Protein AF-0000000079449019 (afdb_homodimer)

Sequence (296 aa):
MHNVVSQGCHRDFLRGRCSLSFNVILDVALFPGANEAVRCERVPAAALGEDVTLKCNFTHSLDVLQVTWQKLEGSSFKNIATYSKAHGTKFIGPFNKRIYFNDTSLKASSITLRGVTLEDETCYKCIFNAFPYGSFGRETCLIVQCEFMHNVVSQGCHRDFLRGRCSLSFNVILDVALFPGANEAVRCERVPAAALGEDVTLKCNFTHSLDVLQVTWQKLEGSSFKNIATYSKAHGTKFIGPFNKRIYFNDTSLKASSITLRGVTLEDETCYKCIFNAFPYGSFGRETCLIVQCEF

Foldseek 3Di:
DDDDDPPDDPPPPPPPPPPPPPPPPPPPPPVPPDPAQKDKDAWDAAEAQAKTKTKMFGDDPFQFAKKWKWFDDPNDTDTAWMAGPVPGIDGDDPQRPQKDWDDRDLGMTMIMGGRDDPVQFGKMKMWTQGPPPGIHMDIDGYHYDYDD/DDDDDDPPDPPVVPPPPPPPPPPPPPPPPPVPDDPAQKDKDAWDAAEAQAKTKTKMFGDDPFQFAKKWKWFDDPNDTDTAWMAGPVPGIDGDDPQRPQKDWDDRDLGMTMIMGGRDDPVQFGKMKMWTQGPPPGIHMDIDGYHYDYDD

Organism: Chrysemys picta bellii (NCBI:txid8478)

InterPro domains:
  IPR003599 Immunoglobulin domain subtype [SM00409] (41-145)
  IPR007110 Immunoglobulin-like domain [PS50835] (32-126)
  IPR013106 Immunoglobulin V-set domain [PF07686] (42-144)
  IPR013783 Immunoglobulin-like fold [G3DSA:2.60.40.10] (40-147)
  IPR036179 Immunoglobulin-like domain superfamily [SSF48726] (46-145)
  IPR047164 OX-2 membrane glycoprotein-like [PTHR46841] (24-145)

Secondary structure (DSSP, 8-state):
------------------------------------SEEEPP---EETT--EEEEEEE-S---EEEEEEEEEETTEEEEEEEEETTTEEEE-SGGGGGEEEEE--TTEEEEEESS--GGG-SEEEEEEEETTTEEEEEEEE--EE---/-----------------------------------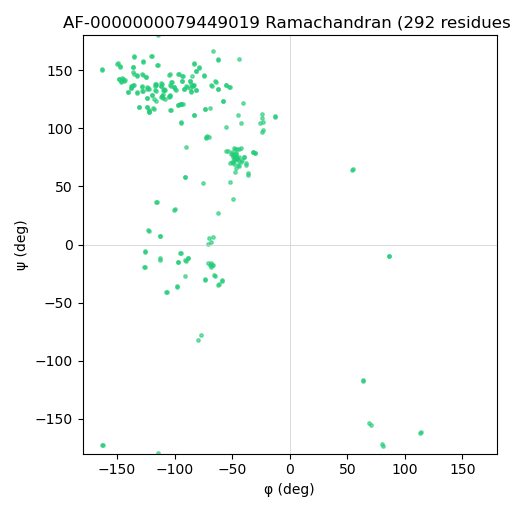-SEEEPP---EETT--EEEEEEE-S---EEEEEEEEEETTEEEEEEEEETTTEEEE-SGGGGGEEEEE--TTEEEEEESS--GGG-SEEEEEEEETTTEEEEEEEE--EE---

pLDDT: mean 80.34, std 24.66, range [22.95, 98.19]

Structure (mmCIF, N/CA/C/O backbone):
data_AF-0000000079449019-model_v1
#
loop_
_entity.id
_entity.type
_entity.pdbx_description
1 polymer 'Ig-like domain-containing protein'
#
loop_
_atom_site.group_PDB
_atom_site.id
_atom_site.type_symbol
_atom_site.label_atom_id
_atom_site.label_alt_id
_atom_site.label_comp_id
_atom_site.label_asym_id
_atom_site.label_entity_id
_atom_site.label_seq_id
_atom_site.pdbx_PDB_ins_code
_atom_site.Cartn_x
_atom_site.Cartn_y
_atom_site.Cartn_z
_atom_site.occupancy
_atom_site.B_iso_or_equiv
_atom_site.auth_seq_id
_atom_site.auth_comp_id
_atom_site.auth_asym_id
_atom_site.auth_atom_id
_atom_site.pdbx_PDB_model_num
ATOM 1 N N . MET A 1 1 ? -78.25 -6.859 70.25 1 28.25 1 MET A N 1
ATOM 2 C CA . MET A 1 1 ? -77.75 -7.379 68.938 1 28.25 1 MET A CA 1
ATOM 3 C C . MET A 1 1 ? -77.062 -6.277 68.188 1 28.25 1 MET A C 1
ATOM 5 O O . MET A 1 1 ? -77.312 -6.137 66.938 1 28.25 1 MET A O 1
ATOM 9 N N . HIS A 1 2 ? -76.312 -5.195 68.75 1 22.95 2 HIS A N 1
ATOM 10 C CA . HIS A 1 2 ? -76.062 -3.809 68.375 1 22.95 2 HIS A CA 1
ATOM 11 C C . HIS A 1 2 ? -75 -3.719 67.312 1 22.95 2 HIS A C 1
ATOM 13 O O . HIS A 1 2 ? -75.188 -3.08 66.25 1 22.95 2 HIS A O 1
ATOM 19 N N . ASN A 1 3 ? -73.625 -3.762 67.688 1 26.19 3 ASN A N 1
ATOM 20 C CA . ASN A 1 3 ? -72.625 -2.756 67.312 1 26.19 3 ASN A CA 1
ATOM 21 C C . ASN A 1 3 ? -72 -2.988 65.938 1 26.19 3 ASN A C 1
ATOM 23 O O . ASN A 1 3 ? -71.812 -4.133 65.5 1 26.19 3 ASN A O 1
ATOM 27 N N . VAL A 1 4 ? -71.625 -1.898 65.062 1 27.84 4 VAL A N 1
ATOM 28 C CA . VAL A 1 4 ? -71.438 -1.226 63.75 1 27.84 4 VAL A CA 1
ATOM 29 C C . VAL A 1 4 ? -70 -1.513 63.25 1 27.84 4 VAL A C 1
ATOM 31 O O . VAL A 1 4 ? -69.75 -1.35 62.062 1 27.84 4 VAL A O 1
ATOM 34 N N . VAL A 1 5 ? -68.938 -1.779 64.062 1 30.41 5 VAL A N 1
ATOM 35 C CA . VAL A 1 5 ? -67.688 -1.062 63.719 1 30.41 5 VAL A CA 1
ATOM 36 C C . VAL A 1 5 ? -67.125 -1.583 62.406 1 30.41 5 VAL A C 1
ATOM 38 O O . VAL A 1 5 ? -67 -2.795 62.219 1 30.41 5 VAL A O 1
ATOM 41 N N . SER A 1 6 ? -67 -0.711 61.281 1 26.66 6 SER A N 1
ATOM 42 C CA . SER A 1 6 ? -66.625 -0.463 59.875 1 26.66 6 SER A CA 1
ATOM 43 C C . SER A 1 6 ? -65.188 -0.68 59.656 1 26.66 6 SER A C 1
ATOM 45 O O . SER A 1 6 ? -64.375 0.278 59.625 1 26.66 6 SER A O 1
ATOM 47 N N . GLN A 1 7 ? -64.438 -1.521 60.406 1 28.41 7 GLN A N 1
ATOM 48 C CA . GLN A 1 7 ? -63 -1.345 60.25 1 28.41 7 GLN A CA 1
ATOM 49 C C . GLN A 1 7 ? -62.594 -1.466 58.812 1 28.41 7 GLN A C 1
ATOM 51 O O . GLN A 1 7 ? -62.969 -2.416 58.125 1 28.41 7 GLN A O 1
ATOM 56 N N . GLY A 1 8 ? -62.375 -0.268 58.156 1 27.66 8 GLY A N 1
ATOM 57 C CA . GLY A 1 8 ? -61.906 0.135 56.844 1 27.66 8 GLY A CA 1
ATOM 58 C C . GLY A 1 8 ? -60.688 -0.62 56.375 1 27.66 8 GLY A C 1
ATOM 59 O O . GLY A 1 8 ? -59.781 -0.921 57.156 1 27.66 8 GLY A O 1
ATOM 60 N N . CYS A 1 9 ? -60.812 -1.479 55.344 1 27.42 9 CYS A N 1
ATOM 61 C CA . CYS A 1 9 ? -59.969 -2.318 54.469 1 27.42 9 CYS A CA 1
ATOM 62 C C . CYS A 1 9 ? -58.781 -1.534 53.938 1 27.42 9 CYS A C 1
ATOM 64 O O . CYS A 1 9 ? -58.969 -0.538 53.219 1 27.42 9 CYS A O 1
ATOM 66 N N . HIS A 1 10 ? -57.719 -1.234 54.875 1 30.42 10 HIS A N 1
ATOM 67 C CA . HIS A 1 10 ? -56.438 -0.619 54.5 1 30.42 10 HIS A CA 1
ATOM 68 C C . HIS A 1 10 ? -55.844 -1.275 53.25 1 30.42 10 HIS A C 1
ATOM 70 O O . HIS A 1 10 ? -55.531 -2.469 53.281 1 30.42 10 HIS A O 1
ATOM 76 N N . ARG A 1 11 ? -56.281 -0.891 52.031 1 27.02 11 ARG A N 1
ATOM 77 C CA . ARG A 1 11 ? -55.75 -1.232 50.719 1 27.02 11 ARG A CA 1
ATOM 78 C C . ARG A 1 11 ? -54.25 -0.953 50.656 1 27.02 11 ARG A C 1
ATOM 80 O O . ARG A 1 11 ? -53.844 0.197 50.781 1 27.02 11 ARG A O 1
ATOM 87 N N . ASP A 1 12 ? -53.375 -1.743 51.375 1 31.86 12 ASP A N 1
ATOM 88 C CA . ASP A 1 12 ? -51.938 -1.658 51.219 1 31.86 12 ASP A CA 1
ATOM 89 C C . ASP A 1 12 ? -51.531 -1.639 49.75 1 31.86 12 ASP A C 1
ATOM 91 O O . ASP A 1 12 ? -51.844 -2.578 49 1 31.86 12 ASP A O 1
ATOM 95 N N . PHE A 1 13 ? -51.656 -0.481 49 1 34.81 13 PHE A N 1
ATOM 96 C CA . PHE A 1 13 ? -51.125 -0.193 47.688 1 34.81 13 PHE A CA 1
ATOM 97 C C . PHE A 1 13 ? -49.656 -0.568 47.594 1 34.81 13 PHE A C 1
ATOM 99 O O . PHE A 1 13 ? -48.844 -0.016 48.312 1 34.81 13 PHE A O 1
ATOM 106 N N . LEU A 1 14 ? -49.344 -1.882 47.5 1 36.16 14 LEU A N 1
ATOM 107 C CA . LEU A 1 14 ? -48 -2.34 47.188 1 36.16 14 LEU A CA 1
ATOM 108 C C . LEU A 1 14 ? -47.406 -1.563 46 1 36.16 14 LEU A C 1
ATOM 110 O O . LEU A 1 14 ? -48 -1.555 44.906 1 36.16 14 LEU A O 1
ATOM 114 N N . ARG A 1 15 ? -46.906 -0.302 46.219 1 35.06 15 ARG A N 1
ATOM 115 C CA . ARG A 1 15 ? -46.094 0.44 45.281 1 35.06 15 ARG A CA 1
ATOM 116 C C . ARG A 1 15 ? -44.969 -0.437 44.719 1 35.06 15 ARG A C 1
ATOM 118 O O . ARG A 1 15 ? -44.062 -0.825 45.469 1 35.06 15 ARG A O 1
ATOM 125 N N . GLY A 1 16 ? -45.281 -1.485 44.031 1 35.09 16 GLY A N 1
ATOM 126 C CA . GLY A 1 16 ? -44.25 -2.191 43.312 1 35.09 16 GLY A CA 1
ATOM 127 C C . GLY A 1 16 ? -43.281 -1.263 42.594 1 35.09 16 GLY A C 1
ATOM 128 O O . GLY A 1 16 ? -43.719 -0.422 41.781 1 35.09 16 GLY A O 1
ATOM 129 N N . ARG A 1 17 ? -42.219 -0.68 43.25 1 41.25 17 ARG A N 1
ATOM 130 C CA . ARG A 1 17 ? -41.094 -0.039 42.594 1 41.25 17 ARG A CA 1
ATOM 131 C C . ARG A 1 17 ? -40.625 -0.849 41.375 1 41.25 17 ARG A C 1
ATOM 133 O O . ARG A 1 17 ? -40.125 -1.962 41.531 1 41.25 17 ARG A O 1
ATOM 140 N N . CYS A 1 18 ? -41.344 -0.876 40.281 1 39.97 18 CYS A N 1
ATOM 141 C CA . CYS A 1 18 ? -40.812 -1.358 39.031 1 39.97 18 CYS A CA 1
ATOM 142 C C . CYS A 1 18 ? -39.438 -0.788 38.75 1 39.97 18 CYS A C 1
ATOM 144 O O . CYS A 1 18 ? -39.281 0.427 38.625 1 39.97 18 CYS A O 1
ATOM 146 N N . SER A 1 19 ? -38.438 -1.337 39.5 1 46.38 19 SER A N 1
ATOM 147 C CA . SER A 1 19 ? -37.094 -1.06 39.031 1 46.38 19 SER A CA 1
ATOM 148 C C . SER A 1 19 ? -36.969 -1.224 37.531 1 46.38 19 SER A C 1
ATOM 150 O O . SER A 1 19 ? -37.125 -2.328 37 1 46.38 19 SER A O 1
ATOM 152 N N . LEU A 1 20 ? -37.5 -0.249 36.75 1 44.25 20 LEU A N 1
ATOM 153 C CA . LEU A 1 20 ? -37.094 -0.175 35.344 1 44.25 20 LEU A CA 1
ATOM 154 C C . LEU A 1 20 ? -35.594 -0.341 35.188 1 44.25 20 LEU A C 1
ATOM 156 O O . LEU A 1 20 ? -34.844 0.544 35.562 1 44.25 20 LEU A O 1
ATOM 160 N N . SER A 1 21 ? -35.156 -1.611 35.406 1 50.41 21 SER A N 1
ATOM 161 C CA . SER A 1 21 ? -33.812 -1.846 34.875 1 50.41 21 SER A CA 1
ATOM 162 C C . SER A 1 21 ? -33.688 -1.327 33.438 1 50.41 21 SER A C 1
ATOM 164 O O . SER A 1 21 ? -34.375 -1.824 32.531 1 50.41 21 SER A O 1
ATOM 166 N N . PHE A 1 22 ? -33.438 -0.005 33.281 1 49.28 22 PHE A N 1
ATOM 167 C CA . PHE A 1 22 ? -32.969 0.492 31.984 1 49.28 22 PHE A CA 1
ATOM 168 C C . PHE A 1 22 ? -31.828 -0.358 31.453 1 49.28 22 PHE A C 1
ATOM 170 O O . PHE A 1 22 ? -30.719 -0.315 31.984 1 49.28 22 PHE A O 1
ATOM 177 N N . ASN A 1 23 ? -32.188 -1.548 30.969 1 50.78 23 ASN A N 1
ATOM 178 C CA . ASN A 1 23 ? -31.219 -2.164 30.094 1 50.78 23 ASN A CA 1
ATOM 179 C C . ASN A 1 23 ? -30.766 -1.2 29 1 50.78 23 ASN A C 1
ATOM 181 O O . ASN A 1 23 ? -31.547 -0.854 28.109 1 50.78 23 ASN A O 1
ATOM 185 N N . VAL A 1 24 ? -29.891 -0.275 29.312 1 48.09 24 VAL A N 1
ATOM 186 C CA . VAL A 1 24 ? -29.203 0.457 28.25 1 48.09 24 VAL A CA 1
ATOM 187 C C . VAL A 1 24 ? -28.609 -0.527 27.234 1 48.09 24 VAL A C 1
ATOM 189 O O . VAL A 1 24 ? -27.625 -1.218 27.531 1 48.09 24 VAL A O 1
ATOM 192 N N . ILE A 1 25 ? -29.484 -1.165 26.453 1 45.81 25 ILE A N 1
ATOM 193 C CA . ILE A 1 25 ? -28.906 -1.775 25.266 1 45.81 25 ILE A CA 1
ATOM 194 C C . ILE A 1 25 ? -28.031 -0.765 24.531 1 45.81 25 ILE A C 1
ATOM 196 O O . ILE A 1 25 ? -28.516 0.218 23.984 1 45.81 25 ILE A O 1
ATOM 200 N N . LEU A 1 26 ? -26.828 -0.548 25.094 1 42.12 26 LEU A N 1
ATOM 201 C CA . LEU A 1 26 ? -25.844 0.079 24.219 1 42.12 26 LEU A CA 1
ATOM 202 C C . LEU A 1 26 ? -25.844 -0.584 22.844 1 42.12 26 LEU A C 1
ATOM 204 O O . LEU A 1 26 ? -25.359 -1.706 22.688 1 42.12 26 LEU A O 1
ATOM 208 N N . ASP A 1 27 ? -26.922 -0.395 22.094 1 39.69 27 ASP A N 1
ATOM 209 C CA . ASP A 1 27 ? -26.781 -0.716 20.672 1 39.69 27 ASP A CA 1
ATOM 210 C C . ASP A 1 27 ? -25.422 -0.277 20.156 1 39.69 27 ASP A C 1
ATOM 212 O O . ASP A 1 27 ? -25.156 0.92 20.031 1 39.69 27 ASP A O 1
ATOM 216 N N . VAL A 1 28 ? -24.391 -1.011 20.5 1 39.31 28 VAL A N 1
ATOM 217 C CA . VAL A 1 28 ? -23.234 -0.82 19.641 1 39.31 28 VAL A CA 1
ATOM 218 C C . VAL A 1 28 ? -23.672 -0.652 18.188 1 39.31 28 VAL A C 1
ATOM 220 O O . VAL A 1 28 ? -24.141 -1.605 17.562 1 39.31 28 VAL A O 1
ATOM 223 N N . ALA A 1 29 ? -24.312 0.482 17.859 1 39.06 29 ALA A N 1
ATOM 224 C CA . ALA A 1 29 ? -24.375 0.773 16.422 1 39.06 29 ALA A CA 1
ATOM 225 C C . ALA A 1 29 ? -23.156 0.207 15.695 1 39.06 29 ALA A C 1
ATOM 227 O O . ALA A 1 29 ? -22.031 0.678 15.883 1 39.06 29 ALA A O 1
ATOM 228 N N . LEU A 1 30 ? -23.125 -1.088 15.414 1 38.59 30 LEU A N 1
ATOM 229 C CA . LEU A 1 30 ? -22.281 -1.421 14.273 1 38.59 30 LEU A CA 1
ATOM 230 C C . LEU A 1 30 ? -22.359 -0.338 13.203 1 38.59 30 LEU A C 1
ATOM 232 O O . LEU A 1 30 ? -23.375 -0.213 12.516 1 38.59 30 LEU A O 1
ATOM 236 N N . PHE A 1 31 ? -22 0.918 13.5 1 40.31 31 PHE A N 1
ATOM 237 C CA . PHE A 1 31 ? -21.828 1.799 12.352 1 40.31 31 PHE A CA 1
ATOM 238 C C . PHE A 1 31 ? -21.484 0.996 11.102 1 40.31 31 PHE A C 1
ATOM 240 O O . PHE A 1 31 ? -20.688 0.062 11.148 1 40.31 31 PHE A O 1
ATOM 247 N N . PRO A 1 32 ? -22.438 0.808 10.172 1 42.12 32 PRO A N 1
ATOM 248 C CA . PRO A 1 32 ? -21.984 0.291 8.883 1 42.12 32 PRO A CA 1
ATOM 249 C C . PRO A 1 32 ? -20.516 0.594 8.602 1 42.12 32 PRO A C 1
ATOM 251 O O . PRO A 1 32 ? -20 1.623 9.047 1 42.12 32 PRO A O 1
ATOM 254 N N . GLY A 1 33 ? -19.594 -0.293 8.609 1 43.56 33 GLY A N 1
ATOM 255 C CA . GLY A 1 33 ? -18.203 -0.183 8.211 1 43.56 33 GLY A CA 1
ATOM 256 C C . GLY A 1 33 ? -17.953 0.954 7.242 1 43.56 33 GLY A C 1
ATOM 257 O O . GLY A 1 33 ? -18.75 1.192 6.332 1 43.56 33 GLY A O 1
ATOM 258 N N . ALA A 1 34 ? -17.5 2.121 7.516 1 49.81 34 ALA A N 1
ATOM 259 C CA . ALA A 1 34 ? -16.953 3.143 6.625 1 49.81 34 ALA A CA 1
ATOM 260 C C . ALA A 1 34 ? -16.672 2.568 5.238 1 49.81 34 ALA A C 1
ATOM 262 O O . ALA A 1 34 ? -16.234 1.427 5.109 1 49.81 34 ALA A O 1
ATOM 263 N N . ASN A 1 35 ? -17.531 3 4.137 1 63.69 35 ASN A N 1
ATOM 264 C CA . ASN A 1 35 ? -17.438 2.637 2.727 1 63.69 35 ASN A CA 1
ATOM 265 C C . ASN A 1 35 ? -15.992 2.402 2.299 1 63.69 35 ASN A C 1
ATOM 267 O O . ASN A 1 35 ? -15.281 3.346 1.935 1 63.69 35 ASN A O 1
ATOM 271 N N . GLU A 1 36 ? -15.523 1.234 2.625 1 87.88 36 GLU A N 1
ATOM 272 C CA . GLU A 1 36 ? -14.172 0.852 2.244 1 87.88 36 GLU A CA 1
ATOM 273 C C . GLU A 1 36 ? -13.977 0.926 0.732 1 87.88 36 GLU A C 1
ATOM 275 O O . GLU A 1 36 ? -14.789 0.394 -0.028 1 87.88 36 GLU A O 1
ATOM 280 N N . ALA A 1 37 ? -13.086 1.626 0.326 1 94.81 37 ALA A N 1
ATOM 281 C CA . ALA A 1 37 ? -12.812 1.834 -1.094 1 94.81 37 ALA A CA 1
ATOM 282 C C . ALA A 1 37 ? -12.523 0.51 -1.797 1 94.81 37 ALA A C 1
ATOM 284 O O . ALA A 1 37 ? -12.852 0.345 -2.977 1 94.81 37 ALA A O 1
ATOM 285 N N . VAL A 1 38 ? -11.953 -0.459 -1.078 1 97.56 38 VAL A N 1
ATOM 286 C CA . VAL A 1 38 ? -11.594 -1.753 -1.65 1 97.56 38 VAL A CA 1
ATOM 287 C C . VAL A 1 38 ? -12.18 -2.877 -0.801 1 97.56 38 VAL A C 1
ATOM 289 O O . VAL A 1 38 ? -12.086 -2.852 0.427 1 97.56 38 VAL A O 1
ATOM 292 N N . ARG A 1 39 ? -12.836 -3.869 -1.461 1 96.81 39 ARG A N 1
ATOM 293 C CA . ARG A 1 39 ? -13.359 -5.07 -0.816 1 96.81 39 ARG A CA 1
ATOM 294 C C . ARG A 1 39 ? -12.797 -6.328 -1.466 1 96.81 39 ARG A C 1
ATOM 296 O O . ARG A 1 39 ? -12.828 -6.469 -2.689 1 96.81 39 ARG A O 1
ATOM 303 N N . CYS A 1 40 ? -12.234 -7.145 -0.621 1 97.12 40 CYS A N 1
ATOM 304 C CA . CYS A 1 40 ? -11.758 -8.43 -1.12 1 97.12 40 CYS A CA 1
ATOM 305 C C . CYS A 1 40 ? -12.812 -9.508 -0.934 1 97.12 40 CYS A C 1
ATOM 307 O O . CYS A 1 40 ? -13.492 -9.555 0.096 1 97.12 40 CYS A O 1
ATOM 309 N N . GLU A 1 41 ? -12.891 -10.328 -1.904 1 96.56 41 GLU A N 1
ATOM 310 C CA . GLU A 1 41 ? -13.773 -11.492 -1.754 1 96.56 41 GLU A CA 1
ATOM 311 C C . GLU A 1 41 ? -13.156 -12.531 -0.827 1 96.56 41 GLU A C 1
ATOM 313 O O . GLU A 1 41 ? -11.938 -12.719 -0.821 1 96.56 41 GLU A O 1
ATOM 318 N N . ARG A 1 42 ? -13.969 -13.203 -0.095 1 94.75 42 ARG A N 1
ATOM 319 C CA . ARG A 1 42 ? -13.5 -14.258 0.796 1 94.75 42 ARG A CA 1
ATOM 320 C C . ARG A 1 42 ? -12.969 -15.445 0.004 1 94.75 42 ARG A C 1
ATOM 322 O O . ARG A 1 42 ? -13.555 -15.836 -1.012 1 94.75 42 ARG A O 1
ATOM 329 N N . VAL A 1 43 ? -11.852 -15.977 0.456 1 95.69 43 VAL A N 1
ATOM 330 C CA . VAL A 1 43 ? -11.266 -17.156 -0.188 1 95.69 43 VAL A CA 1
ATOM 331 C C . VAL A 1 43 ? -11.211 -18.312 0.801 1 95.69 43 VAL A C 1
ATOM 333 O O . VAL A 1 43 ? -10.594 -18.203 1.865 1 95.69 43 VAL A O 1
ATOM 336 N N . PRO A 1 44 ? -11.906 -19.375 0.525 1 93.75 44 PRO A N 1
ATOM 337 C CA . PRO A 1 44 ? -11.805 -20.547 1.407 1 93.75 44 PRO A CA 1
ATOM 338 C C . PRO A 1 44 ? -10.398 -21.141 1.444 1 93.75 44 PRO A C 1
ATOM 340 O O . PRO A 1 44 ? -9.578 -20.844 0.565 1 93.75 44 PRO A O 1
ATOM 343 N N . ALA A 1 45 ? -10.172 -21.891 2.533 1 96.19 45 ALA A N 1
ATOM 344 C CA . ALA A 1 45 ? -8.914 -22.641 2.594 1 96.19 45 ALA A CA 1
ATOM 345 C C . ALA A 1 45 ? -8.75 -23.547 1.373 1 96.19 45 ALA A C 1
ATOM 347 O O . ALA A 1 45 ? -9.703 -24.203 0.95 1 96.19 45 ALA A O 1
ATOM 348 N N . ALA A 1 46 ? -7.605 -23.562 0.855 1 97.12 46 ALA A N 1
ATOM 349 C CA . ALA A 1 46 ? -7.34 -24.312 -0.366 1 97.12 46 ALA A CA 1
ATOM 350 C C . ALA A 1 46 ? -6.578 -25.594 -0.061 1 97.12 46 ALA A C 1
ATOM 352 O O . ALA A 1 46 ? -5.73 -25.625 0.836 1 97.12 46 ALA A O 1
ATOM 353 N N . ALA A 1 47 ? -6.887 -26.594 -0.854 1 96.44 47 ALA A N 1
ATOM 354 C CA . ALA A 1 47 ? -6.086 -27.812 -0.809 1 96.44 47 ALA A CA 1
ATOM 355 C C . ALA A 1 47 ? -4.812 -27.672 -1.636 1 96.44 47 ALA A C 1
ATOM 357 O O . ALA A 1 47 ? -4.793 -26.938 -2.633 1 96.44 47 ALA A O 1
ATOM 358 N N . LEU A 1 48 ? -3.791 -28.406 -1.148 1 96.12 48 LEU A N 1
ATOM 359 C CA . LEU A 1 48 ? -2.555 -28.438 -1.922 1 96.12 48 LEU A CA 1
ATOM 360 C C . LEU A 1 48 ? -2.832 -28.812 -3.373 1 96.12 48 LEU A C 1
ATOM 362 O O . LEU A 1 48 ? -3.598 -29.75 -3.641 1 96.12 48 LEU A O 1
ATOM 366 N N . GLY A 1 49 ? -2.145 -28.016 -4.227 1 94.94 49 GLY A N 1
ATOM 367 C CA . GLY A 1 49 ? -2.252 -28.328 -5.641 1 94.94 49 GLY A CA 1
ATOM 368 C C . GLY A 1 49 ? -3.457 -27.688 -6.305 1 94.94 49 GLY A C 1
ATOM 369 O O . GLY A 1 49 ? -3.568 -27.703 -7.535 1 94.94 49 GLY A O 1
ATOM 370 N N . GLU A 1 50 ? -4.328 -27.141 -5.621 1 96.06 50 GLU A N 1
ATOM 371 C CA . GLU A 1 50 ? -5.531 -26.516 -6.152 1 96.06 50 GLU A CA 1
ATOM 372 C C . GLU A 1 50 ? -5.219 -25.125 -6.723 1 96.06 50 GLU A C 1
ATOM 374 O O . GLU A 1 50 ? -4.23 -24.5 -6.34 1 96.06 50 GLU A O 1
ATOM 379 N N . ASP A 1 51 ? -6.035 -24.719 -7.711 1 96.5 51 ASP A N 1
ATOM 380 C CA . ASP A 1 51 ? -5.992 -23.344 -8.172 1 96.5 51 ASP A CA 1
ATOM 381 C C . ASP A 1 51 ? -6.848 -22.438 -7.285 1 96.5 51 ASP A C 1
ATOM 383 O O . ASP A 1 51 ? -7.961 -22.812 -6.902 1 96.5 51 ASP A O 1
ATOM 387 N N . VAL A 1 52 ? -6.328 -21.297 -6.965 1 97.25 52 VAL A N 1
ATOM 388 C CA . VAL A 1 52 ? -7.066 -20.359 -6.121 1 97.25 52 VAL A CA 1
ATOM 389 C C . VAL A 1 52 ? -7.105 -18.984 -6.781 1 97.25 52 VAL A C 1
ATOM 391 O O . VAL A 1 52 ? -6.098 -18.516 -7.312 1 97.25 52 VAL A O 1
ATOM 394 N N . THR A 1 53 ? -8.281 -18.359 -6.742 1 97.38 53 THR A N 1
ATOM 395 C CA . THR A 1 53 ? -8.43 -17.016 -7.277 1 97.38 53 THR A CA 1
ATOM 396 C C . THR A 1 53 ? -8.641 -16.016 -6.152 1 97.38 53 THR A C 1
ATOM 398 O O . THR A 1 53 ? -9.516 -16.188 -5.305 1 97.38 53 THR A O 1
ATOM 401 N N . LEU A 1 54 ? -7.82 -15.023 -6.145 1 97.44 54 LEU A N 1
ATOM 402 C CA . LEU A 1 54 ? -8.008 -13.867 -5.281 1 97.44 54 LEU A CA 1
ATOM 403 C C . LEU A 1 54 ? -8.633 -12.711 -6.047 1 97.44 54 LEU A C 1
ATOM 405 O O . LEU A 1 54 ? -8.195 -12.375 -7.148 1 97.44 54 LEU A O 1
ATOM 409 N N . LYS A 1 55 ? -9.672 -12.086 -5.391 1 97.88 55 LYS A N 1
ATOM 410 C CA . LYS A 1 55 ? -10.398 -11.047 -6.105 1 97.88 55 LYS A CA 1
ATOM 411 C C . LYS A 1 55 ? -10.695 -9.859 -5.195 1 97.88 55 LYS A C 1
ATOM 413 O O . LYS A 1 55 ? -11.164 -10.039 -4.066 1 97.88 55 LYS A O 1
ATOM 418 N N . CYS A 1 56 ? -10.453 -8.688 -5.723 1 97.44 56 CYS A N 1
ATOM 419 C CA . CYS A 1 56 ? -10.758 -7.426 -5.062 1 97.44 56 CYS A CA 1
ATOM 420 C C . CYS A 1 56 ? -11.641 -6.547 -5.938 1 97.44 56 CYS A C 1
ATOM 422 O O . CYS A 1 56 ? -11.484 -6.523 -7.16 1 97.44 56 CYS A O 1
ATOM 424 N N . ASN A 1 57 ? -12.508 -5.844 -5.281 1 97.12 57 ASN A N 1
ATOM 425 C CA . ASN A 1 57 ? -13.383 -4.891 -5.957 1 97.12 57 ASN A CA 1
ATOM 426 C C . ASN A 1 57 ? -13.125 -3.463 -5.492 1 97.12 57 ASN A C 1
ATOM 428 O O . ASN A 1 57 ? -12.945 -3.215 -4.297 1 97.12 57 ASN A O 1
ATOM 432 N N . PHE A 1 58 ? -13.023 -2.59 -6.426 1 97.06 58 PHE A N 1
ATOM 433 C CA . PHE A 1 58 ? -12.906 -1.167 -6.129 1 97.06 58 PHE A CA 1
ATOM 434 C C . PHE A 1 58 ? -14.266 -0.486 -6.188 1 97.06 58 PHE A C 1
ATOM 436 O O . PHE A 1 58 ? -14.875 -0.402 -7.258 1 97.06 58 PHE A O 1
ATOM 443 N N . THR A 1 59 ? -14.68 0.128 -5.062 1 95.31 59 THR A N 1
ATOM 444 C CA . THR A 1 59 ? -16.078 0.528 -4.934 1 95.31 59 THR A CA 1
ATOM 445 C C . THR A 1 59 ? -16.25 1.998 -5.305 1 95.31 59 THR A C 1
ATOM 447 O O . THR A 1 59 ? -17.375 2.445 -5.566 1 95.31 59 THR A O 1
ATOM 450 N N . HIS A 1 60 ? -15.242 2.795 -5.398 1 94.56 60 HIS A N 1
ATOM 451 C CA . HIS A 1 60 ? -15.344 4.215 -5.719 1 94.56 60 HIS A CA 1
ATOM 452 C C . HIS A 1 60 ? -15.43 4.434 -7.227 1 94.56 60 HIS A C 1
ATOM 454 O O . HIS A 1 60 ? -15.008 3.572 -8.008 1 94.56 60 HIS A O 1
ATOM 460 N N . SER A 1 61 ? -16 5.551 -7.578 1 93.44 61 SER A N 1
ATOM 461 C CA . SER A 1 61 ? -16.078 5.953 -8.977 1 93.44 61 SER A CA 1
ATOM 462 C C . SER A 1 61 ? -14.875 6.805 -9.375 1 93.44 61 SER A C 1
ATOM 464 O O . SER A 1 61 ? -15.031 7.969 -9.75 1 93.44 61 SER A O 1
ATOM 466 N N . LEU A 1 62 ? -13.703 6.277 -9.227 1 94.5 62 LEU A N 1
ATOM 467 C CA . LEU A 1 62 ? -12.461 6.949 -9.602 1 94.5 62 LEU A CA 1
ATOM 468 C C . LEU A 1 62 ? -11.766 6.211 -10.734 1 94.5 62 LEU A C 1
ATOM 470 O O . LEU A 1 62 ? -11.961 5.004 -10.914 1 94.5 62 LEU A O 1
ATOM 474 N N . ASP A 1 63 ? -11 6.91 -11.469 1 91.31 63 ASP A N 1
ATOM 475 C CA . ASP A 1 63 ? -10.242 6.297 -12.555 1 91.31 63 ASP A CA 1
ATOM 476 C C . ASP A 1 63 ? -8.945 5.676 -12.039 1 91.31 63 ASP A C 1
ATOM 478 O O . ASP A 1 63 ? -8.016 6.391 -11.648 1 91.31 63 ASP A O 1
ATOM 482 N N . VAL A 1 64 ? -8.953 4.398 -12.094 1 95.44 64 VAL A N 1
ATOM 483 C CA . VAL A 1 64 ? -7.773 3.652 -11.664 1 95.44 64 VAL A CA 1
ATOM 484 C C . VAL A 1 64 ? -6.781 3.543 -12.828 1 95.44 64 VAL A C 1
ATOM 486 O O . VAL A 1 64 ? -7.16 3.178 -13.938 1 95.44 64 VAL A O 1
ATOM 489 N N . LEU A 1 65 ? -5.535 3.85 -12.562 1 93.5 65 LEU A N 1
ATOM 490 C CA . LEU A 1 65 ? -4.527 3.816 -13.617 1 93.5 65 LEU A CA 1
ATOM 491 C C . LEU A 1 65 ? -3.74 2.512 -13.578 1 93.5 65 LEU A C 1
ATOM 493 O O . LEU A 1 65 ? -3.281 2.023 -14.609 1 93.5 65 LEU A O 1
ATOM 497 N N . GLN A 1 66 ? -3.512 2.041 -12.414 1 95.75 66 GLN A N 1
ATOM 498 C CA . GLN A 1 66 ? -2.766 0.799 -12.242 1 95.75 66 GLN A CA 1
ATOM 499 C C . GLN A 1 66 ? -3.27 0.021 -11.031 1 95.75 66 GLN A C 1
ATOM 501 O O . GLN A 1 66 ? -3.561 0.608 -9.984 1 95.75 66 GLN A O 1
ATOM 506 N N . VAL A 1 67 ? -3.334 -1.269 -11.188 1 97.44 67 VAL A N 1
ATOM 507 C CA . VAL A 1 67 ? -3.564 -2.178 -10.07 1 97.44 67 VAL A CA 1
ATOM 508 C C . VAL A 1 67 ? -2.295 -2.975 -9.781 1 97.44 67 VAL A C 1
ATOM 510 O O . VAL A 1 67 ? -1.627 -3.445 -10.711 1 97.44 67 VAL A O 1
ATOM 513 N N . THR A 1 68 ? -1.902 -3.066 -8.531 1 97.44 68 THR A N 1
ATOM 514 C CA . THR A 1 68 ? -0.742 -3.84 -8.102 1 97.44 68 THR A CA 1
ATOM 515 C C . THR A 1 68 ? -1.152 -4.938 -7.125 1 97.44 68 THR A C 1
ATOM 517 O O . THR A 1 68 ? -1.926 -4.695 -6.199 1 97.44 68 THR A O 1
ATOM 520 N N . TRP A 1 69 ? -0.753 -6.121 -7.395 1 97.06 69 TRP A N 1
ATOM 521 C CA . TRP A 1 69 ? -0.859 -7.223 -6.445 1 97.06 69 TRP A CA 1
ATOM 522 C C . TRP A 1 69 ? 0.479 -7.48 -5.758 1 97.06 69 TRP A C 1
ATOM 524 O O . TRP A 1 69 ? 1.527 -7.473 -6.41 1 97.06 69 TRP A O 1
ATOM 534 N N . GLN A 1 70 ? 0.396 -7.672 -4.465 1 97.25 70 GLN A N 1
ATOM 535 C CA . GLN A 1 70 ? 1.596 -7.949 -3.684 1 97.25 70 GLN A CA 1
ATOM 536 C C . GLN A 1 70 ? 1.428 -9.211 -2.848 1 97.25 70 GLN A C 1
ATOM 538 O O . GLN A 1 70 ? 0.303 -9.625 -2.559 1 97.25 70 GLN A O 1
ATOM 543 N N . LYS A 1 71 ? 2.561 -9.766 -2.49 1 96.25 71 LYS A N 1
ATOM 544 C CA . LYS A 1 71 ? 2.648 -10.945 -1.63 1 96.25 71 LYS A CA 1
ATOM 545 C C . LYS A 1 71 ? 3.518 -10.664 -0.407 1 96.25 71 LYS A C 1
ATOM 547 O O . LYS A 1 71 ? 4.578 -10.047 -0.521 1 96.25 71 LYS A O 1
ATOM 552 N N . LEU A 1 72 ? 2.967 -11.102 0.785 1 96.56 72 LEU A N 1
ATOM 553 C CA . LEU A 1 72 ? 3.768 -10.938 1.992 1 96.56 72 LEU A CA 1
ATOM 554 C C . LEU A 1 72 ? 4.914 -11.938 2.029 1 96.56 72 LEU A C 1
ATOM 556 O O . LEU A 1 72 ? 4.684 -13.148 2.008 1 96.56 72 LEU A O 1
ATOM 560 N N . GLU A 1 73 ? 6.121 -11.445 2.006 1 93.62 73 GLU A N 1
ATOM 561 C CA . GLU A 1 73 ? 7.344 -12.227 2.184 1 93.62 73 GLU A CA 1
ATOM 562 C C . GLU A 1 73 ? 8.164 -11.711 3.365 1 93.62 73 GLU A C 1
ATOM 564 O O . GLU A 1 73 ? 8.75 -10.633 3.293 1 93.62 73 GLU A O 1
ATOM 569 N N . GLY A 1 74 ? 8.25 -12.578 4.371 1 91.94 74 GLY A N 1
ATOM 570 C CA . GLY A 1 74 ? 8.82 -12.055 5.605 1 91.94 74 GLY A CA 1
ATOM 571 C C . GLY A 1 74 ? 7.977 -10.961 6.227 1 91.94 74 GLY A C 1
ATOM 572 O O . GLY A 1 74 ? 6.789 -11.156 6.496 1 91.94 74 GLY A O 1
ATOM 573 N N . SER A 1 75 ? 8.492 -9.781 6.328 1 91.25 75 SER A N 1
ATOM 574 C CA . SER A 1 75 ? 7.793 -8.68 6.984 1 91.25 75 SER A CA 1
ATOM 575 C C . SER A 1 75 ? 7.41 -7.594 5.984 1 91.25 75 SER A C 1
ATOM 577 O O . SER A 1 75 ? 6.973 -6.512 6.379 1 91.25 75 SER A O 1
ATOM 579 N N . SER A 1 76 ? 7.629 -7.875 4.707 1 93.12 76 SER A N 1
ATOM 580 C CA . SER A 1 76 ? 7.355 -6.84 3.713 1 93.12 76 SER A CA 1
ATOM 581 C C . SER A 1 76 ? 6.551 -7.398 2.545 1 93.12 76 SER A C 1
ATOM 583 O O . SER A 1 76 ? 6.656 -8.578 2.217 1 93.12 76 SER A O 1
ATOM 585 N N . PHE A 1 77 ? 5.719 -6.559 2.043 1 95.5 77 PHE A N 1
ATOM 586 C CA . PHE A 1 77 ? 4.984 -6.922 0.835 1 95.5 77 PHE A CA 1
ATOM 587 C C . PHE A 1 77 ? 5.836 -6.688 -0.406 1 95.5 77 PHE A C 1
ATOM 589 O O . PHE A 1 77 ? 6.426 -5.617 -0.571 1 95.5 77 PHE A O 1
ATOM 596 N N . LYS A 1 78 ? 5.852 -7.719 -1.298 1 95.31 78 LYS A N 1
ATOM 597 C CA . LYS A 1 78 ? 6.57 -7.645 -2.566 1 95.31 78 LYS A CA 1
ATOM 598 C C . LYS A 1 78 ? 5.605 -7.621 -3.746 1 95.31 78 LYS A C 1
ATOM 600 O O . LYS A 1 78 ? 4.609 -8.352 -3.756 1 95.31 78 LYS A O 1
ATOM 605 N N . ASN A 1 79 ? 5.879 -6.742 -4.723 1 96.69 79 ASN A N 1
ATOM 606 C CA . ASN A 1 79 ? 5.07 -6.723 -5.938 1 96.69 79 ASN A CA 1
ATOM 607 C C . ASN A 1 79 ? 5.172 -8.039 -6.699 1 96.69 79 ASN A C 1
ATOM 609 O O . ASN A 1 79 ? 6.273 -8.523 -6.965 1 96.69 79 ASN A O 1
ATOM 613 N N . ILE A 1 80 ? 4.02 -8.547 -7.125 1 96.56 80 ILE A N 1
ATOM 614 C CA . ILE A 1 80 ? 4.102 -9.812 -7.844 1 96.56 80 ILE A CA 1
ATOM 615 C C . ILE A 1 80 ? 3.406 -9.688 -9.195 1 96.56 80 ILE A C 1
ATOM 617 O O . ILE A 1 80 ? 3.666 -10.477 -10.109 1 96.56 80 ILE A O 1
ATOM 621 N N . ALA A 1 81 ? 2.533 -8.68 -9.352 1 96 81 ALA A N 1
ATOM 622 C CA . ALA A 1 81 ? 1.868 -8.453 -10.633 1 96 81 ALA A CA 1
ATOM 623 C C . ALA A 1 81 ? 1.268 -7.055 -10.703 1 96 81 ALA A C 1
ATOM 625 O O . ALA A 1 81 ? 0.863 -6.496 -9.68 1 96 81 ALA A O 1
ATOM 626 N N . THR A 1 82 ? 1.206 -6.539 -11.914 1 96.19 82 THR A N 1
ATOM 627 C CA . THR A 1 82 ? 0.533 -5.266 -12.148 1 96.19 82 THR A CA 1
ATOM 628 C C . THR A 1 82 ? -0.339 -5.336 -13.398 1 96.19 82 THR A C 1
ATOM 630 O O . THR A 1 82 ? -0.103 -6.16 -14.281 1 96.19 82 THR A O 1
ATOM 633 N N . TYR A 1 83 ? -1.352 -4.508 -13.367 1 96.12 83 TYR A N 1
ATOM 634 C CA . TYR A 1 83 ? -2.141 -4.289 -14.57 1 96.12 83 TYR A CA 1
ATOM 635 C C . TYR A 1 83 ? -2.43 -2.805 -14.773 1 96.12 83 TYR A C 1
ATOM 637 O O . TYR A 1 83 ? -2.75 -2.094 -13.812 1 96.12 83 TYR A O 1
ATOM 645 N N . SER A 1 84 ? -2.318 -2.338 -15.945 1 93.62 84 SER A N 1
ATOM 646 C CA . SER A 1 84 ? -2.748 -1.016 -16.391 1 93.62 84 SER A CA 1
ATOM 647 C C . SER A 1 84 ? -3.217 -1.039 -17.844 1 93.62 84 SER A C 1
ATOM 649 O O . SER A 1 84 ? -2.803 -1.902 -18.609 1 93.62 84 SER A O 1
ATOM 651 N N . LYS A 1 85 ? -4.098 -0.109 -18.125 1 89.62 85 LYS A N 1
ATOM 652 C CA . LYS A 1 85 ? -4.559 -0.049 -19.516 1 89.62 85 LYS A CA 1
ATOM 653 C C . LYS A 1 85 ? -3.402 0.241 -20.469 1 89.62 85 LYS A C 1
ATOM 655 O O . LYS A 1 85 ? -3.33 -0.33 -21.562 1 89.62 85 LYS A O 1
ATOM 660 N N . ALA A 1 86 ? -2.52 0.985 -20.031 1 87.62 86 ALA A N 1
ATOM 661 C CA . ALA A 1 86 ? -1.415 1.436 -20.875 1 87.62 86 ALA A CA 1
ATOM 662 C C . ALA A 1 86 ? -0.413 0.31 -21.125 1 87.62 86 ALA A C 1
ATOM 664 O O . ALA A 1 86 ? 0.166 0.205 -22.203 1 87.62 86 ALA A O 1
ATOM 665 N N . HIS A 1 87 ? -0.221 -0.658 -20.188 1 92.38 87 HIS A N 1
ATOM 666 C CA . HIS A 1 87 ? 0.883 -1.607 -20.266 1 92.38 87 HIS A CA 1
ATOM 667 C C . HIS A 1 87 ? 0.378 -3.045 -20.203 1 92.38 87 HIS A C 1
ATOM 669 O O . HIS A 1 87 ? 1.155 -3.988 -20.375 1 92.38 87 HIS A O 1
ATOM 675 N N . GLY A 1 88 ? -0.898 -3.15 -19.984 1 93 88 GLY A N 1
ATOM 676 C CA . GLY A 1 88 ? -1.405 -4.504 -19.812 1 93 88 GLY A CA 1
ATOM 677 C C . GLY A 1 88 ? -0.939 -5.164 -18.531 1 93 88 GLY A C 1
ATOM 678 O O . GLY A 1 88 ? -0.758 -4.492 -17.516 1 93 88 GLY A O 1
ATOM 679 N N . THR A 1 89 ? -0.898 -6.465 -18.562 1 93.75 89 THR A N 1
ATOM 680 C CA . THR A 1 89 ? -0.496 -7.227 -17.375 1 93.75 89 THR A CA 1
ATOM 681 C C . THR A 1 89 ? 1.021 -7.383 -17.328 1 93.75 89 THR A C 1
ATOM 683 O O . THR A 1 89 ? 1.666 -7.559 -18.359 1 93.75 89 THR A O 1
ATOM 686 N N . LYS A 1 90 ? 1.572 -7.285 -16.203 1 93.19 90 LYS A N 1
ATOM 687 C CA . LYS A 1 90 ? 2.984 -7.555 -15.938 1 93.19 90 LYS A CA 1
ATOM 688 C C . LYS A 1 90 ? 3.156 -8.445 -14.711 1 93.19 90 LYS A C 1
ATOM 690 O O . LYS A 1 90 ? 2.568 -8.188 -13.664 1 93.19 90 LYS A O 1
ATOM 695 N N . PHE A 1 91 ? 3.91 -9.453 -14.828 1 94.19 91 PHE A N 1
ATOM 696 C CA . PHE A 1 91 ? 4.25 -10.352 -13.727 1 94.19 91 PHE A CA 1
ATOM 697 C C . PHE A 1 91 ? 5.664 -10.078 -13.227 1 94.19 91 PHE A C 1
ATOM 699 O O . PHE A 1 91 ? 6.59 -9.914 -14.023 1 94.19 91 PHE A O 1
ATOM 706 N N . ILE A 1 92 ? 5.793 -10.078 -11.938 1 91.88 92 ILE A N 1
ATOM 707 C CA . ILE A 1 92 ? 7.043 -9.617 -11.344 1 91.88 92 ILE A CA 1
ATOM 708 C C . ILE A 1 92 ? 7.621 -10.711 -10.453 1 91.88 92 ILE A C 1
ATOM 710 O O . ILE A 1 92 ? 6.906 -11.297 -9.633 1 91.88 92 ILE A O 1
ATOM 714 N N . GLY A 1 93 ? 8.922 -10.945 -10.562 1 84.62 93 GLY A N 1
ATOM 715 C CA . GLY A 1 93 ? 9.609 -11.883 -9.695 1 84.62 93 GLY A CA 1
ATOM 716 C C . GLY A 1 93 ? 9.43 -13.328 -10.117 1 84.62 93 GLY A C 1
ATOM 717 O O . GLY A 1 93 ? 8.922 -13.609 -11.211 1 84.62 93 GLY A O 1
ATOM 718 N N . PRO A 1 94 ? 9.922 -14.164 -9.211 1 73.94 94 PRO A N 1
ATOM 719 C CA . PRO A 1 94 ? 9.93 -15.594 -9.539 1 73.94 94 PRO A CA 1
ATOM 720 C C . PRO A 1 94 ? 8.523 -16.203 -9.578 1 73.94 94 PRO A C 1
ATOM 722 O O . PRO A 1 94 ? 8.32 -17.266 -10.156 1 73.94 94 PRO A O 1
ATOM 725 N N . PHE A 1 95 ? 7.652 -15.492 -9 1 65.25 95 PHE A N 1
ATOM 726 C CA . PHE A 1 95 ? 6.285 -15.992 -8.93 1 65.25 95 PHE A CA 1
ATOM 727 C C . PHE A 1 95 ? 5.621 -15.953 -10.297 1 65.25 95 PHE A C 1
ATOM 729 O O . PHE A 1 95 ? 4.527 -16.5 -10.477 1 65.25 95 PHE A O 1
ATOM 736 N N . ASN A 1 96 ? 6.23 -15.57 -11.195 1 68.75 96 ASN A N 1
ATOM 737 C CA . ASN A 1 96 ? 5.633 -15.164 -12.461 1 68.75 96 ASN A CA 1
ATOM 738 C C . ASN A 1 96 ? 5.051 -16.344 -13.219 1 68.75 96 ASN A C 1
ATOM 740 O O . ASN A 1 96 ? 4.023 -16.219 -13.891 1 68.75 96 ASN A O 1
ATOM 744 N N . LYS A 1 97 ? 5.449 -17.547 -12.812 1 78.31 97 LYS A N 1
ATOM 745 C CA . LYS A 1 97 ? 5.031 -18.594 -13.727 1 78.31 97 LYS A CA 1
ATOM 746 C C . LYS A 1 97 ? 3.717 -19.234 -13.281 1 78.31 97 LYS A C 1
ATOM 748 O O . LYS A 1 97 ? 3.07 -19.938 -14.055 1 78.31 97 LYS A O 1
ATOM 753 N N . ARG A 1 98 ? 3.23 -18.891 -12.102 1 90.44 98 ARG A N 1
ATOM 754 C CA . ARG A 1 98 ? 2.029 -19.578 -11.648 1 90.44 98 ARG A CA 1
ATOM 755 C C . ARG A 1 98 ? 0.903 -18.594 -11.359 1 90.44 98 ARG A C 1
ATOM 757 O O . ARG A 1 98 ? -0.128 -18.969 -10.797 1 90.44 98 ARG A O 1
ATOM 764 N N . ILE A 1 99 ? 1.086 -17.375 -11.766 1 93.44 99 ILE A N 1
ATOM 765 C CA . ILE A 1 99 ? 0.056 -16.375 -11.516 1 93.44 99 ILE A CA 1
ATOM 766 C C . ILE A 1 99 ? -0.513 -15.875 -12.836 1 93.44 99 ILE A C 1
ATOM 768 O O . ILE A 1 99 ? 0.234 -15.633 -13.789 1 93.44 99 ILE A O 1
ATOM 772 N N . TYR A 1 100 ? -1.842 -15.742 -12.867 1 92.44 100 TYR A N 1
ATOM 773 C CA . TYR A 1 100 ? -2.52 -15.188 -14.031 1 92.44 100 TYR A CA 1
ATOM 774 C C . TYR A 1 100 ? -3.592 -14.188 -13.625 1 92.44 100 TYR A C 1
ATOM 776 O O . TYR A 1 100 ? -4.227 -14.344 -12.578 1 92.44 100 TYR A O 1
ATOM 784 N N . PHE A 1 101 ? -3.762 -13.219 -14.5 1 93.38 101 PHE A N 1
ATOM 785 C CA . PHE A 1 101 ? -4.867 -12.289 -14.281 1 93.38 101 PHE A CA 1
ATOM 786 C C . PHE A 1 101 ? -6.168 -12.859 -14.836 1 93.38 101 PHE A C 1
ATOM 788 O O . PHE A 1 101 ? -6.184 -13.438 -15.922 1 93.38 101 PHE A O 1
ATOM 795 N N . ASN A 1 102 ? -7.246 -12.703 -14.047 1 92.5 102 ASN A N 1
ATOM 796 C CA . ASN A 1 102 ? -8.57 -13.102 -14.508 1 92.5 102 ASN A CA 1
ATOM 797 C C . ASN A 1 102 ? -9.445 -11.898 -14.836 1 92.5 102 ASN A C 1
ATOM 799 O O . ASN A 1 102 ? -10.289 -11.961 -15.727 1 92.5 102 ASN A O 1
ATOM 803 N N . ASP A 1 103 ? -9.398 -10.898 -14.062 1 88.75 103 ASP A N 1
ATOM 804 C CA . ASP A 1 103 ? -10.164 -9.664 -14.234 1 88.75 103 ASP A CA 1
ATOM 805 C C . ASP A 1 103 ? -9.242 -8.453 -14.312 1 88.75 103 ASP A C 1
ATOM 807 O O . ASP A 1 103 ? -8.516 -8.148 -13.367 1 88.75 103 ASP A O 1
ATOM 811 N N . THR A 1 104 ? -9.305 -7.906 -15.43 1 84.5 104 THR A N 1
ATOM 812 C CA . THR A 1 104 ? -8.484 -6.727 -15.672 1 84.5 104 THR A CA 1
ATOM 813 C C . THR A 1 104 ? -9.352 -5.496 -15.906 1 84.5 104 THR A C 1
ATOM 815 O O . THR A 1 104 ? -9.039 -4.648 -16.734 1 84.5 104 THR A O 1
ATOM 818 N N . SER A 1 105 ? -10.477 -5.617 -15.055 1 83.81 105 SER A N 1
ATOM 819 C CA . SER A 1 105 ? -11.266 -4.391 -15.094 1 83.81 105 SER A CA 1
ATOM 820 C C . SER A 1 105 ? -1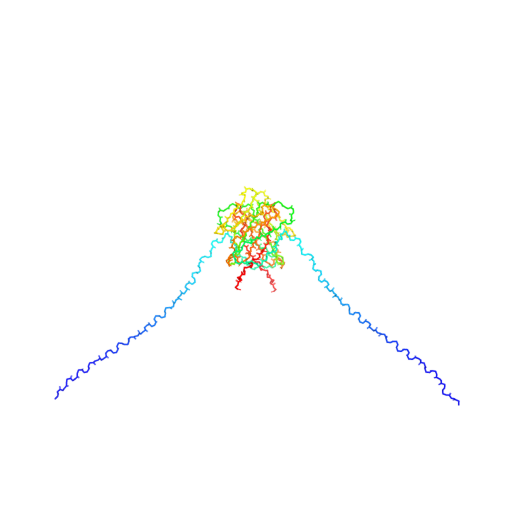0.742 -3.363 -14.094 1 83.81 105 SER A C 1
ATOM 822 O O . SER A 1 105 ? -10.07 -3.721 -13.125 1 83.81 105 SER A O 1
ATOM 824 N N . LEU A 1 106 ? -10.641 -2.092 -14.398 1 83.12 106 LEU A N 1
ATOM 825 C CA . LEU A 1 106 ? -10.102 -1.059 -13.523 1 83.12 106 LEU A CA 1
ATOM 826 C C . LEU A 1 106 ? -11.047 -0.787 -12.359 1 83.12 106 LEU A C 1
ATOM 828 O O . LEU A 1 106 ? -10.695 -0.052 -11.43 1 83.12 106 LEU A O 1
ATOM 832 N N . LYS A 1 107 ? -12.211 -1.632 -12.234 1 90.94 107 LYS A N 1
ATOM 833 C CA . LYS A 1 107 ? -13.125 -1.577 -11.102 1 90.94 107 LYS A CA 1
ATOM 834 C C . LYS A 1 107 ? -13.047 -2.852 -10.266 1 90.94 107 LYS A C 1
ATOM 836 O O . LYS A 1 107 ? -13.656 -2.943 -9.195 1 90.94 107 LYS A O 1
ATOM 841 N N . ALA A 1 108 ? -12.43 -3.799 -10.773 1 95.62 108 ALA A N 1
ATOM 842 C CA . ALA A 1 108 ? -12.125 -5.047 -10.07 1 95.62 108 ALA A CA 1
ATOM 843 C C . ALA A 1 108 ? -10.82 -5.66 -10.586 1 95.62 108 ALA A C 1
ATOM 845 O O . ALA A 1 108 ? -10.375 -5.348 -11.688 1 95.62 108 ALA A O 1
ATOM 846 N N . SER A 1 109 ? -10.18 -6.441 -9.805 1 97.12 109 SER A N 1
ATOM 847 C CA . SER A 1 109 ? -8.992 -7.191 -10.195 1 97.12 109 SER A CA 1
ATOM 848 C C . SER A 1 109 ? -8.969 -8.57 -9.539 1 97.12 109 SER A C 1
ATOM 850 O O . SER A 1 109 ? -9.336 -8.711 -8.375 1 97.12 109 SER A O 1
ATOM 852 N N . SER A 1 110 ? -8.531 -9.508 -10.305 1 97.31 110 SER A N 1
ATOM 853 C CA . SER A 1 110 ? -8.414 -10.852 -9.758 1 97.31 110 SER A CA 1
ATOM 854 C C . SER A 1 110 ? -7.211 -11.586 -10.344 1 97.31 110 SER A C 1
ATOM 856 O O . SER A 1 110 ? -6.93 -11.469 -11.539 1 97.31 110 SER A O 1
ATOM 858 N N . ILE A 1 111 ? -6.57 -12.359 -9.547 1 96.44 111 ILE A N 1
ATOM 859 C CA . ILE A 1 111 ? -5.469 -13.211 -9.992 1 96.44 111 ILE A CA 1
ATOM 860 C C . ILE A 1 111 ? -5.715 -14.648 -9.539 1 96.44 111 ILE A C 1
ATOM 862 O O . ILE A 1 111 ? -6.316 -14.883 -8.492 1 96.44 111 ILE A O 1
ATOM 866 N N . THR A 1 112 ? -5.273 -15.5 -10.336 1 96.94 112 THR A N 1
ATOM 867 C CA . THR A 1 112 ? -5.332 -16.922 -10 1 96.94 112 THR A CA 1
ATOM 868 C C . THR A 1 112 ? -3.932 -17.469 -9.758 1 96.94 112 THR A C 1
ATOM 870 O O . THR A 1 112 ? -3.027 -17.266 -10.57 1 96.94 112 THR A O 1
ATOM 873 N N . LEU A 1 113 ? -3.768 -18.109 -8.641 1 96 113 LEU A N 1
ATOM 874 C CA . LEU A 1 113 ? -2.586 -18.922 -8.344 1 96 113 LEU A CA 1
ATOM 875 C C . LEU A 1 113 ? -2.812 -20.375 -8.727 1 96 113 LEU A C 1
ATOM 877 O O . LEU A 1 113 ? -3.664 -21.047 -8.141 1 96 113 LEU A O 1
ATOM 881 N N . ARG A 1 114 ? -1.995 -20.781 -9.562 1 95.25 114 ARG A N 1
ATOM 882 C CA . ARG A 1 114 ? -2.162 -22.156 -10.016 1 95.25 114 ARG A CA 1
ATOM 883 C C . ARG A 1 114 ? -1.383 -23.125 -9.133 1 95.25 114 ARG A C 1
ATOM 885 O O . ARG A 1 114 ? -0.221 -22.875 -8.805 1 95.25 114 ARG A O 1
ATOM 892 N N . GLY A 1 115 ? -2.029 -24.234 -8.781 1 94.25 115 GLY A N 1
ATOM 893 C CA . GLY A 1 115 ? -1.354 -25.281 -8.031 1 94.25 115 GLY A CA 1
ATOM 894 C C . GLY A 1 115 ? -0.713 -24.781 -6.75 1 94.25 115 GLY A C 1
ATOM 895 O O . GLY A 1 115 ? 0.497 -24.922 -6.559 1 94.25 115 GLY A O 1
ATOM 896 N N . VAL A 1 116 ? -1.505 -24.359 -5.891 1 95.62 116 VAL A N 1
ATOM 897 C CA . VAL A 1 116 ? -1.002 -23.672 -4.695 1 95.62 116 VAL A CA 1
ATOM 898 C C . VAL A 1 116 ? -0.183 -24.656 -3.855 1 95.62 116 VAL A C 1
ATOM 900 O O . VAL A 1 116 ? -0.508 -25.844 -3.779 1 95.62 116 VAL A O 1
ATOM 903 N N . THR A 1 117 ? 0.925 -24.203 -3.285 1 94.56 117 THR A N 1
ATOM 904 C CA . THR A 1 117 ? 1.79 -24.922 -2.354 1 94.56 117 THR A CA 1
ATOM 905 C C . THR A 1 117 ? 1.759 -24.266 -0.976 1 94.56 117 THR A C 1
ATOM 907 O O . THR A 1 117 ? 1.095 -23.25 -0.781 1 94.56 117 THR A O 1
ATOM 910 N N . LEU A 1 118 ? 2.467 -24.766 -0.012 1 95.06 118 LEU A N 1
ATOM 911 C CA . LEU A 1 118 ? 2.539 -24.203 1.332 1 95.06 118 LEU A CA 1
ATOM 912 C C . LEU A 1 118 ? 3.189 -22.828 1.309 1 95.06 118 LEU A C 1
ATOM 914 O O . LEU A 1 118 ? 2.889 -21.984 2.152 1 95.06 118 LEU A O 1
ATOM 918 N N . GLU A 1 119 ? 4.059 -22.594 0.294 1 92.06 119 GLU A N 1
ATOM 919 C CA . GLU A 1 119 ? 4.723 -21.297 0.159 1 92.06 119 GLU A CA 1
ATOM 920 C C . GLU A 1 119 ? 3.723 -20.203 -0.179 1 92.06 119 GLU A C 1
ATOM 922 O O . GLU A 1 119 ? 4.004 -19.016 0.019 1 92.06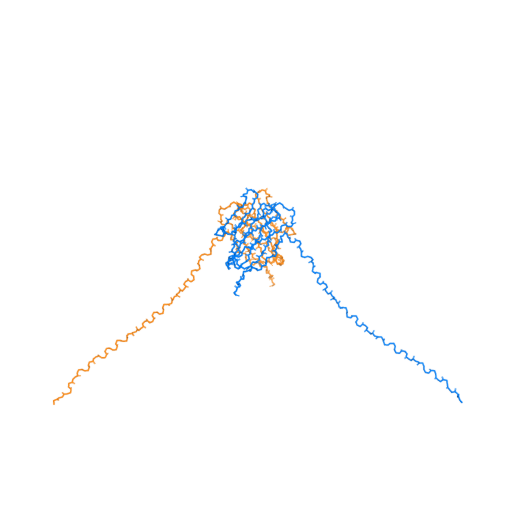 119 GLU A O 1
ATOM 927 N N . ASP A 1 120 ? 2.578 -20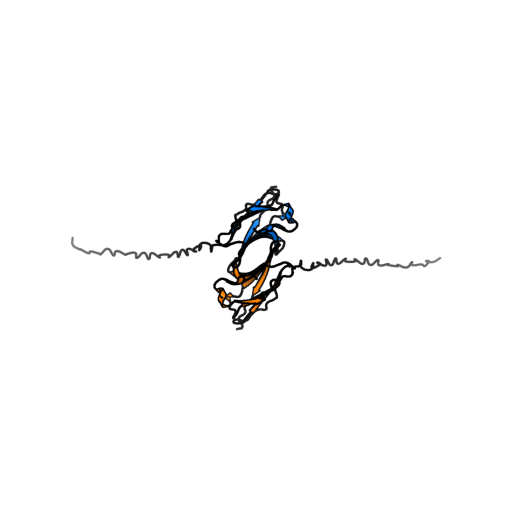.656 -0.639 1 95.31 120 ASP A N 1
ATOM 928 C CA . ASP A 1 120 ? 1.566 -19.688 -1.061 1 95.31 120 ASP A CA 1
ATOM 929 C C . ASP A 1 120 ? 0.67 -19.281 0.109 1 95.31 120 ASP A C 1
ATOM 931 O O . ASP A 1 120 ? -0.14 -18.359 -0.011 1 95.31 120 ASP A O 1
ATOM 935 N N . GLU A 1 121 ? 0.76 -20.016 1.247 1 96.38 121 GLU A N 1
ATOM 936 C CA . GLU A 1 121 ? -0.019 -19.672 2.436 1 96.38 121 GLU A CA 1
ATOM 937 C C . GLU A 1 121 ? 0.525 -18.422 3.115 1 96.38 121 GLU A C 1
ATOM 939 O O . GLU A 1 121 ? 1.393 -18.516 3.986 1 96.38 121 GLU A O 1
ATOM 944 N N . THR A 1 122 ? 0.043 -17.344 2.791 1 96.94 122 THR A N 1
ATOM 945 C CA . THR A 1 122 ? 0.423 -16.047 3.318 1 96.94 122 THR A CA 1
ATOM 946 C C . THR A 1 122 ? -0.652 -15 3.012 1 96.94 122 THR A C 1
ATOM 948 O O . THR A 1 122 ? -1.746 -15.352 2.561 1 96.94 122 THR A O 1
ATOM 951 N N . CYS A 1 123 ? -0.402 -13.711 3.283 1 97.5 123 CYS A N 1
ATOM 952 C CA . CYS A 1 123 ? -1.317 -12.641 2.914 1 97.5 123 CYS A CA 1
ATOM 953 C C . CYS A 1 123 ? -0.899 -11.992 1.6 1 97.5 123 CYS A C 1
ATOM 955 O O . CYS A 1 123 ? 0.292 -11.922 1.288 1 97.5 123 CYS A O 1
ATOM 957 N N . TYR A 1 124 ? -1.882 -11.609 0.951 1 97.19 124 TYR A N 1
ATOM 958 C CA . TYR A 1 124 ? -1.748 -10.852 -0.29 1 97.19 124 TYR A CA 1
ATOM 959 C C . TYR A 1 124 ? -2.426 -9.492 -0.177 1 97.19 124 TYR A C 1
ATOM 961 O O . TYR A 1 124 ? -3.229 -9.266 0.732 1 97.19 124 TYR A O 1
ATOM 969 N N . LYS A 1 125 ? -2.053 -8.609 -1.09 1 98 125 LYS A N 1
ATOM 970 C CA . LYS A 1 125 ? -2.611 -7.262 -1.085 1 98 125 LYS A CA 1
ATOM 971 C C . LYS A 1 125 ? -2.883 -6.773 -2.506 1 98 125 LYS A C 1
ATOM 973 O O . LYS A 1 125 ? -2.053 -6.953 -3.398 1 98 125 LYS A O 1
ATOM 978 N N . CYS A 1 126 ? -4.07 -6.266 -2.686 1 98 126 CYS A N 1
ATOM 979 C CA . CYS A 1 126 ? -4.355 -5.543 -3.92 1 98 126 CYS A CA 1
ATOM 980 C C . CYS A 1 126 ? -4.336 -4.039 -3.691 1 98 126 CYS A C 1
ATOM 982 O O . CYS A 1 126 ? -4.762 -3.561 -2.639 1 98 126 CYS A O 1
ATOM 984 N N . ILE A 1 127 ? -3.793 -3.34 -4.625 1 98.19 127 ILE A N 1
ATOM 985 C CA . ILE A 1 127 ? -3.68 -1.889 -4.52 1 98.19 127 ILE A CA 1
ATOM 986 C C . ILE A 1 127 ? -4.188 -1.236 -5.805 1 98.19 127 ILE A C 1
ATOM 988 O O . ILE A 1 127 ? -3.621 -1.451 -6.879 1 98.19 127 ILE A O 1
ATOM 992 N N . PHE A 1 128 ? -5.199 -0.462 -5.668 1 97.81 128 PHE A N 1
ATOM 993 C CA . PHE A 1 128 ? -5.723 0.348 -6.762 1 97.81 128 PHE A CA 1
ATOM 994 C C . PHE A 1 128 ? -5.18 1.77 -6.691 1 97.81 128 PHE A C 1
ATOM 996 O O . PHE A 1 128 ? -5.383 2.471 -5.699 1 97.81 128 PHE A O 1
ATOM 1003 N N . ASN A 1 129 ? -4.473 2.193 -7.734 1 97.06 129 ASN A N 1
ATOM 1004 C CA . ASN A 1 129 ? -3.91 3.537 -7.777 1 97.06 129 ASN A CA 1
ATOM 1005 C C . ASN A 1 129 ? -4.719 4.457 -8.688 1 97.06 129 ASN A C 1
ATOM 1007 O O . ASN A 1 129 ? -4.797 4.23 -9.891 1 97.06 129 ASN A O 1
ATOM 1011 N N . ALA A 1 130 ? -5.305 5.457 -8.062 1 95.56 130 ALA A N 1
ATOM 1012 C CA . ALA A 1 130 ? -6.125 6.434 -8.781 1 95.56 130 ALA A CA 1
ATOM 1013 C C . ALA A 1 130 ? -5.512 7.828 -8.703 1 95.56 130 ALA A C 1
ATOM 1015 O O . ALA A 1 130 ? -5.316 8.359 -7.605 1 95.56 130 ALA A O 1
ATOM 1016 N N . PHE A 1 131 ? -5.27 8.414 -9.852 1 91 131 PHE A N 1
ATOM 1017 C CA . PHE A 1 131 ? -4.707 9.766 -9.891 1 91 131 PHE A CA 1
ATOM 1018 C C . PHE A 1 131 ? -5.812 10.812 -9.945 1 91 131 PHE A C 1
ATOM 1020 O O . PHE A 1 131 ? -6.758 10.68 -10.727 1 91 131 PHE A O 1
ATOM 1027 N N . PRO A 1 132 ? -5.645 11.812 -9.109 1 94.69 132 PRO A N 1
ATOM 1028 C CA . PRO A 1 132 ? -4.637 12.117 -8.086 1 94.69 132 PRO A CA 1
ATOM 1029 C C . PRO A 1 132 ? -5.109 11.781 -6.676 1 94.69 132 PRO A C 1
ATOM 1031 O O . PRO A 1 132 ? -4.805 12.516 -5.73 1 94.69 132 PRO A O 1
ATOM 1034 N N . TYR A 1 133 ? -5.969 10.75 -6.586 1 95.62 133 TYR A N 1
ATOM 1035 C CA . TYR A 1 133 ? -6.676 10.523 -5.328 1 95.62 133 TYR A CA 1
ATOM 1036 C C . TYR A 1 133 ? -5.895 9.57 -4.426 1 95.62 133 TYR A C 1
ATOM 1038 O O . TYR A 1 133 ? -6.219 9.414 -3.248 1 95.62 133 TYR A O 1
ATOM 1046 N N . GLY A 1 134 ? -4.863 8.875 -5.023 1 97.12 134 GLY A N 1
ATOM 1047 C CA . GLY A 1 134 ? -3.988 8.125 -4.137 1 97.12 134 GLY A CA 1
ATOM 1048 C C . GLY A 1 134 ? -4.09 6.621 -4.332 1 97.12 134 GLY A C 1
ATOM 1049 O O . GLY A 1 134 ? -4.441 6.152 -5.418 1 97.12 134 GLY A O 1
ATOM 1050 N N . SER A 1 135 ? -3.623 5.91 -3.344 1 98.06 135 SER A N 1
ATOM 1051 C CA . SER A 1 135 ? -3.57 4.449 -3.352 1 98.06 135 SER A CA 1
ATOM 1052 C C . SER A 1 135 ? -4.594 3.855 -2.391 1 98.06 135 SER A C 1
ATOM 1054 O O . SER A 1 135 ? -4.719 4.309 -1.25 1 98.06 135 SER A O 1
ATOM 1056 N N . PHE A 1 136 ? -5.328 2.865 -2.898 1 97.94 136 PHE A N 1
ATOM 1057 C CA . PHE A 1 136 ? -6.332 2.156 -2.113 1 97.94 136 PHE A CA 1
ATOM 1058 C C . PHE A 1 136 ? -6.055 0.658 -2.105 1 97.94 136 PHE A C 1
ATOM 1060 O O . PHE A 1 136 ? -6.016 0.024 -3.162 1 97.94 136 PHE A O 1
ATOM 1067 N N . GLY A 1 137 ? -5.812 0.122 -0.893 1 97.69 137 GLY A N 1
ATOM 1068 C CA . GLY A 1 137 ? -5.461 -1.288 -0.855 1 97.69 137 GLY A CA 1
ATOM 1069 C C . GLY A 1 137 ? -6.18 -2.055 0.237 1 97.69 137 GLY A C 1
ATOM 1070 O O . GLY A 1 137 ? -6.781 -1.456 1.131 1 97.69 137 GLY A O 1
ATOM 1071 N N . ARG A 1 138 ? -6.191 -3.281 0.096 1 97.31 138 ARG A N 1
ATOM 1072 C CA . ARG A 1 138 ? -6.73 -4.195 1.099 1 97.31 138 ARG A CA 1
ATOM 1073 C C . ARG A 1 138 ? -5.977 -5.52 1.092 1 97.31 138 ARG A C 1
ATOM 1075 O O . ARG A 1 138 ? -5.555 -5.996 0.035 1 97.31 138 ARG A O 1
ATOM 1082 N N . GLU A 1 139 ? -5.77 -6.078 2.248 1 96.81 139 GLU A N 1
ATOM 1083 C CA . GLU A 1 139 ? -5.086 -7.359 2.391 1 96.81 139 GLU A CA 1
ATOM 1084 C C . GLU A 1 139 ? -6.082 -8.516 2.41 1 96.81 139 GLU A C 1
ATOM 1086 O O . GLU A 1 139 ? -7.215 -8.359 2.867 1 96.81 139 GLU A O 1
ATOM 1091 N N . THR A 1 140 ? -5.746 -9.641 1.872 1 97.81 140 THR A N 1
ATOM 1092 C CA . THR A 1 140 ? -6.453 -10.906 1.966 1 97.81 140 THR A CA 1
ATOM 1093 C C . THR A 1 140 ? -5.473 -12.055 2.186 1 97.81 140 THR A C 1
ATOM 1095 O O . THR A 1 140 ? -4.379 -12.07 1.615 1 97.81 140 THR A O 1
ATOM 1098 N N . CYS A 1 141 ? -5.805 -12.969 3.096 1 98 141 CYS A N 1
ATOM 1099 C CA . CYS A 1 141 ? -4.867 -14.023 3.451 1 98 141 CYS A CA 1
ATOM 1100 C C . CYS A 1 141 ? -5.359 -15.383 2.957 1 98 141 CYS A C 1
ATOM 1102 O O . CYS A 1 141 ? -6.559 -15.672 3.023 1 98 141 CYS A O 1
ATOM 1104 N N . LEU A 1 142 ? -4.445 -16.141 2.445 1 98 142 LEU A N 1
ATOM 1105 C CA . LEU A 1 142 ? -4.73 -17.469 1.913 1 98 142 LEU A CA 1
ATOM 1106 C C . LEU A 1 142 ? -4.258 -18.562 2.875 1 98 142 LEU A C 1
ATOM 1108 O O . LEU A 1 142 ? -3.111 -18.531 3.332 1 98 142 LEU A O 1
ATOM 1112 N N . ILE A 1 143 ? -5.137 -19.453 3.189 1 97.69 143 ILE A N 1
ATOM 1113 C CA . ILE A 1 143 ? -4.82 -20.641 3.986 1 97.69 143 ILE A CA 1
ATOM 1114 C C . ILE A 1 143 ? -4.758 -21.875 3.084 1 97.69 143 ILE A C 1
ATOM 1116 O O . ILE A 1 143 ? -5.648 -22.094 2.26 1 97.69 143 ILE A O 1
ATOM 1120 N N . VAL A 1 144 ? -3.635 -22.547 3.209 1 97.06 144 VAL A N 1
ATOM 1121 C CA . VAL A 1 144 ? -3.463 -23.797 2.459 1 97.06 144 VAL A CA 1
ATOM 1122 C C . VAL A 1 144 ? -3.461 -24.984 3.418 1 97.06 144 VAL A C 1
ATOM 1124 O O . VAL A 1 144 ? -2.732 -24.984 4.414 1 97.06 144 VAL A O 1
ATOM 1127 N N . GLN A 1 145 ? -4.277 -25.953 3.152 1 94.06 145 GLN A N 1
ATOM 1128 C CA . GLN A 1 145 ? -4.418 -27.094 4.043 1 94.06 145 GLN A CA 1
ATOM 1129 C C . GLN A 1 145 ? -3.99 -28.391 3.348 1 94.06 145 GLN A C 1
ATOM 1131 O O . GLN A 1 145 ? -4.113 -28.516 2.127 1 94.06 145 GLN A O 1
ATOM 1136 N N . CYS A 1 146 ? -3.275 -29.188 4.109 1 85.19 146 CYS A N 1
ATOM 1137 C CA . CYS A 1 146 ? -2.9 -30.531 3.648 1 85.19 146 CYS A CA 1
ATOM 1138 C C . CYS A 1 146 ? -3.889 -31.578 4.145 1 85.19 146 CYS A C 1
ATOM 1140 O O . CYS A 1 146 ? -4.309 -31.531 5.305 1 85.19 146 CYS A O 1
ATOM 1142 N N . GLU A 1 147 ? -4.691 -32.031 3.271 1 72.56 147 GLU A N 1
ATOM 1143 C CA . GLU A 1 147 ? -5.539 -33.125 3.697 1 72.56 147 GLU A CA 1
ATOM 1144 C C . GLU A 1 147 ? -4.73 -34.406 3.85 1 72.56 147 GLU A C 1
ATOM 1146 O O . GLU A 1 147 ? -4.059 -34.844 2.912 1 72.56 147 GLU A O 1
ATOM 1151 N N . PHE A 1 148 ? -4.223 -34.719 5.051 1 57.69 148 PHE A N 1
ATOM 1152 C CA . PHE A 1 148 ? -3.746 -36.062 5.27 1 57.69 148 PHE A CA 1
ATOM 1153 C C . PHE A 1 148 ? -4.895 -37 5.664 1 57.69 148 PHE A C 1
ATOM 1155 O O . PHE A 1 148 ? -5.887 -36.531 6.242 1 57.69 148 PHE A O 1
ATOM 1162 N N . MET B 1 1 ? 75.125 -59.906 45 1 29.72 1 MET B N 1
ATOM 1163 C CA . MET B 1 1 ? 75.125 -59.375 43.625 1 29.72 1 MET B CA 1
ATOM 1164 C C . MET B 1 1 ? 73.812 -58.688 43.312 1 29.72 1 MET B C 1
ATOM 1166 O O . MET B 1 1 ? 72.75 -59.281 43.344 1 29.72 1 MET B O 1
ATOM 1170 N N . HIS B 1 2 ? 73.75 -57.25 43.562 1 25.64 2 HIS B N 1
ATOM 1171 C CA . HIS B 1 2 ? 72.875 -56.094 43.844 1 25.64 2 HIS B CA 1
ATOM 1172 C C . HIS B 1 2 ? 72 -55.781 42.688 1 25.64 2 HIS B C 1
ATOM 1174 O O . HIS B 1 2 ? 72.25 -56.25 41.562 1 25.64 2 HIS B O 1
ATOM 1180 N N . ASN B 1 3 ? 71 -54.938 42.969 1 28.84 3 ASN B N 1
ATOM 1181 C CA . ASN B 1 3 ? 69.688 -54.281 42.781 1 28.84 3 ASN B CA 1
ATOM 1182 C C . ASN B 1 3 ? 69.75 -53.25 41.625 1 28.84 3 ASN B C 1
ATOM 1184 O O . ASN B 1 3 ? 70.25 -52.156 41.812 1 28.84 3 ASN B O 1
ATOM 1188 N N . VAL B 1 4 ? 70.25 -53.75 40.406 1 28.95 4 VAL B N 1
ATOM 1189 C CA . VAL B 1 4 ? 70.438 -52.781 39.344 1 28.95 4 VAL B CA 1
ATOM 1190 C C . VAL B 1 4 ? 69.188 -51.844 39.281 1 28.95 4 VAL B C 1
ATOM 1192 O O . VAL B 1 4 ? 68.125 -52.219 39.719 1 28.95 4 VAL B O 1
ATOM 1195 N N . VAL B 1 5 ? 69.438 -50.688 38.656 1 27.84 5 VAL B N 1
ATOM 1196 C CA . VAL B 1 5 ? 69.25 -49.25 38.562 1 27.84 5 VAL B CA 1
ATOM 1197 C C . VAL B 1 5 ? 67.875 -48.938 37.969 1 27.84 5 VAL B C 1
ATOM 1199 O O . VAL B 1 5 ? 67.125 -48.125 38.5 1 27.84 5 VAL B O 1
ATOM 1202 N N . SER B 1 6 ? 67.688 -49.062 36.594 1 26.83 6 SER B N 1
ATOM 1203 C CA . SER B 1 6 ? 67.438 -47.875 35.812 1 26.83 6 SER B CA 1
ATOM 1204 C C . SER B 1 6 ? 65.938 -47.594 35.719 1 26.83 6 SER B C 1
ATOM 1206 O O . SER B 1 6 ? 65.125 -48.469 35.281 1 26.83 6 SER B O 1
ATOM 1208 N N . GLN B 1 7 ? 65.375 -46.906 36.75 1 26.66 7 GLN B N 1
ATOM 1209 C CA . GLN B 1 7 ? 64.062 -46.312 36.938 1 26.66 7 GLN B CA 1
ATOM 1210 C C . GLN B 1 7 ? 63.625 -45.5 35.719 1 26.66 7 GLN B C 1
ATOM 1212 O O . GLN B 1 7 ? 64.312 -44.5 35.375 1 26.66 7 GLN B O 1
ATOM 1217 N N . GLY B 1 8 ? 63.406 -46.219 34.562 1 27.98 8 GLY B N 1
ATOM 1218 C CA . GLY B 1 8 ? 62.938 -45.562 33.344 1 27.98 8 GLY B CA 1
ATOM 1219 C C . GLY B 1 8 ? 61.875 -44.5 33.594 1 27.98 8 GLY B C 1
ATOM 1220 O O . GLY B 1 8 ? 61.094 -44.625 34.562 1 27.98 8 GLY B O 1
ATOM 1221 N N . CYS B 1 9 ? 62.156 -43.188 33.156 1 27.33 9 CYS B N 1
ATOM 1222 C CA . CYS B 1 9 ? 61.594 -41.875 33.031 1 27.33 9 CYS B CA 1
ATOM 1223 C C . CYS B 1 9 ? 60.156 -41.938 32.531 1 27.33 9 CYS B C 1
ATOM 1225 O O . CYS B 1 9 ? 59.844 -42.625 31.547 1 27.33 9 CYS B O 1
ATOM 1227 N N . HIS B 1 10 ? 59.125 -41.719 33.469 1 29.75 10 HIS B N 1
ATOM 1228 C CA . HIS B 1 10 ? 57.688 -41.5 33.5 1 29.75 10 HIS B CA 1
ATOM 1229 C C . HIS B 1 10 ? 57.25 -40.438 32.531 1 29.75 10 HIS B C 1
ATOM 1231 O O . HIS B 1 10 ? 57.281 -39.25 32.844 1 29.75 10 HIS B O 1
ATOM 1237 N N . ARG B 1 11 ? 57.812 -40.312 31.234 1 26.55 11 ARG B N 1
ATOM 1238 C CA . ARG B 1 11 ? 57.344 -39.156 30.469 1 26.55 11 ARG B CA 1
ATOM 1239 C C . ARG B 1 11 ? 55.812 -39.156 30.375 1 26.55 11 ARG B C 1
ATOM 1241 O O . ARG B 1 11 ? 55.188 -40.062 29.828 1 26.55 11 ARG B O 1
ATOM 1248 N N . ASP B 1 12 ? 55.094 -38.688 31.438 1 30.55 12 ASP B N 1
ATOM 1249 C CA . ASP B 1 12 ? 53.656 -38.375 31.484 1 30.55 12 ASP B CA 1
ATOM 1250 C C . ASP B 1 12 ? 53.25 -37.438 30.344 1 30.55 12 ASP B C 1
ATOM 1252 O O . ASP B 1 12 ? 53.625 -36.281 30.344 1 30.55 12 ASP B O 1
ATOM 1256 N N . PHE B 1 13 ? 53.531 -37.719 29.047 1 35.34 13 PHE B N 1
ATOM 1257 C CA . PHE B 1 13 ? 53.094 -36.812 27.984 1 35.34 13 PHE B CA 1
ATOM 1258 C C . PHE B 1 13 ? 51.594 -36.562 28.109 1 35.34 13 PHE B C 1
ATOM 1260 O O . PHE B 1 13 ? 50.781 -37.469 28 1 35.34 13 PHE B O 1
ATOM 1267 N N . LEU B 1 14 ? 51.156 -35.625 29.047 1 35.22 14 LEU B N 1
ATOM 1268 C CA . LEU B 1 14 ? 49.812 -35.125 29.156 1 35.22 14 LEU B CA 1
ATOM 1269 C C . LEU B 1 14 ? 49.312 -34.656 27.781 1 35.22 14 LEU B C 1
ATOM 1271 O O . LEU B 1 14 ? 49.906 -33.812 27.141 1 35.22 14 LEU B O 1
ATOM 1275 N N . ARG B 1 15 ? 48.875 -35.562 26.891 1 35 15 ARG B N 1
ATOM 1276 C CA . ARG B 1 15 ? 48.125 -35.25 25.688 1 35 15 ARG B CA 1
ATOM 1277 C C . ARG B 1 15 ? 46.969 -34.312 26.016 1 35 15 ARG B C 1
ATOM 1279 O O . ARG B 1 15 ? 46.031 -34.688 26.734 1 35 15 ARG B O 1
ATOM 1286 N N . GLY B 1 16 ? 47.25 -33.062 26.375 1 35.47 16 GLY B N 1
ATOM 1287 C CA . GLY B 1 16 ? 46.219 -32.062 26.453 1 35.47 16 GLY B CA 1
ATOM 1288 C C . GLY B 1 16 ? 45.25 -32.094 25.266 1 35.47 16 GLY B C 1
ATOM 1289 O O . GLY B 1 16 ? 45.688 -32.031 24.109 1 35.47 16 GLY B O 1
ATOM 1290 N N . ARG B 1 17 ? 44.219 -32.969 25.234 1 41.59 17 ARG B N 1
ATOM 1291 C CA . ARG B 1 17 ? 43.062 -32.875 24.328 1 41.59 17 ARG B CA 1
ATOM 1292 C C . ARG B 1 17 ? 42.562 -31.453 24.219 1 41.59 17 ARG B C 1
ATOM 1294 O O . ARG B 1 17 ? 42.031 -30.891 25.172 1 41.59 17 ARG B O 1
ATOM 1301 N N . CYS B 1 18 ? 43.281 -30.547 23.562 1 39.97 18 CYS B N 1
ATOM 1302 C CA . CYS B 1 18 ? 42.719 -29.25 23.172 1 39.97 18 CYS B CA 1
ATOM 1303 C C . CYS B 1 18 ? 41.344 -29.438 22.562 1 39.97 18 CYS B C 1
ATOM 1305 O O . CYS B 1 18 ? 41.188 -30.047 21.5 1 39.97 18 CYS B O 1
ATOM 1307 N N . SER B 1 19 ? 40.344 -29.719 23.422 1 46.06 19 SER B N 1
ATOM 1308 C CA . SER B 1 19 ? 38.969 -29.547 22.938 1 46.06 19 SER B CA 1
ATOM 1309 C C . SER B 1 19 ? 38.812 -28.219 22.188 1 46.06 19 SER B C 1
ATOM 1311 O O . SER B 1 19 ? 38.938 -27.156 22.781 1 46.06 19 SER B O 1
ATOM 1313 N N . LEU B 1 20 ? 39.344 -28.125 20.953 1 44.66 20 LEU B N 1
ATOM 1314 C CA . LEU B 1 20 ? 38.938 -27.031 20.094 1 44.66 20 LEU B CA 1
ATOM 1315 C C . LEU B 1 20 ? 37.406 -26.891 20.109 1 44.66 20 LEU B C 1
ATOM 1317 O O . LEU B 1 20 ? 36.688 -27.75 19.594 1 44.66 20 LEU B O 1
ATOM 1321 N N . SER B 1 21 ? 36.906 -26.328 21.25 1 50.09 21 SER B N 1
ATOM 1322 C CA . SER B 1 21 ? 35.531 -25.812 21.125 1 50.09 21 SER B CA 1
ATOM 1323 C C . SER B 1 21 ? 35.406 -24.969 19.875 1 50.09 21 SER B C 1
ATOM 1325 O O . SER B 1 21 ? 36 -23.906 19.75 1 50.09 21 SER B O 1
ATOM 1327 N N . PHE B 1 22 ? 35.188 -25.625 18.703 1 49.06 22 PHE B N 1
ATOM 1328 C CA . PHE B 1 22 ? 34.688 -24.891 17.547 1 49.06 22 PHE B CA 1
ATOM 1329 C C . PHE B 1 22 ? 33.5 -24.031 17.922 1 49.06 22 PHE B C 1
ATOM 1331 O O . PHE B 1 22 ? 32.406 -24.547 18.188 1 49.06 22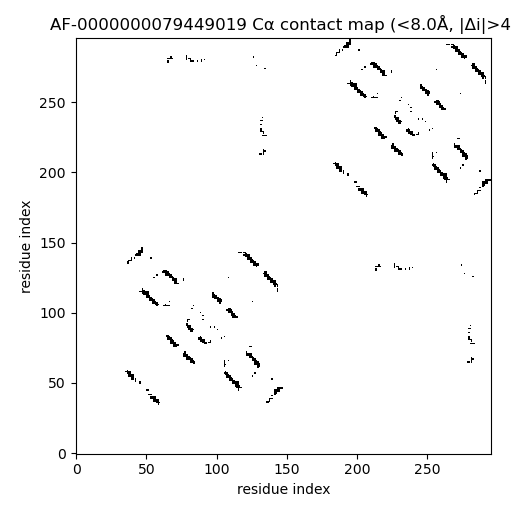 PHE B O 1
ATOM 1338 N N . ASN B 1 23 ? 33.812 -22.938 18.641 1 50.62 23 ASN B N 1
ATOM 1339 C CA . ASN B 1 23 ? 32.781 -21.906 18.625 1 50.62 23 ASN B CA 1
ATOM 1340 C C . ASN B 1 23 ? 32.312 -21.609 17.219 1 50.62 23 ASN B C 1
ATOM 1342 O O . ASN B 1 23 ? 33.031 -21.031 16.406 1 50.62 23 ASN B O 1
ATOM 1346 N N . VAL B 1 24 ? 31.469 -22.438 16.625 1 48.16 24 VAL B N 1
ATOM 1347 C CA . VAL B 1 24 ? 30.75 -22.016 15.43 1 48.16 24 VAL B CA 1
ATOM 1348 C C . VAL B 1 24 ? 30.094 -20.656 15.664 1 48.16 24 VAL B C 1
ATOM 1350 O O . VAL B 1 24 ? 29.125 -20.562 16.422 1 48.16 24 VAL B O 1
ATOM 1353 N N . ILE B 1 25 ? 30.922 -19.625 15.742 1 45.81 25 ILE B N 1
ATOM 1354 C CA . ILE B 1 25 ? 30.281 -18.328 15.57 1 45.81 25 ILE B CA 1
ATOM 1355 C C . ILE B 1 25 ? 29.391 -18.344 14.328 1 45.81 25 ILE B C 1
ATOM 1357 O O . ILE B 1 25 ? 29.875 -18.422 13.203 1 45.81 25 ILE B O 1
ATOM 1361 N N . LEU B 1 26 ? 28.234 -19.016 14.477 1 42.56 26 LEU B N 1
ATOM 1362 C CA . LEU B 1 26 ? 27.219 -18.688 13.477 1 42.56 26 LEU B CA 1
ATOM 1363 C C . LEU B 1 26 ? 27.141 -17.188 13.25 1 42.56 26 LEU B C 1
ATOM 1365 O O . LEU B 1 26 ? 26.609 -16.453 14.086 1 42.56 26 LEU B O 1
ATOM 1369 N N . ASP B 1 27 ? 28.188 -16.625 12.672 1 39.84 27 ASP B N 1
ATOM 1370 C CA . ASP B 1 27 ? 27.969 -15.273 12.141 1 39.84 27 ASP B CA 1
ATOM 1371 C C . ASP B 1 27 ? 26.594 -15.172 11.484 1 39.84 27 ASP B C 1
ATOM 1373 O O . ASP B 1 27 ? 26.359 -15.758 10.422 1 39.84 27 ASP B O 1
ATOM 1377 N N . VAL B 1 28 ? 25.578 -15.094 12.281 1 39.5 28 VAL B N 1
ATOM 1378 C CA . VAL B 1 28 ? 24.375 -14.562 11.648 1 39.5 28 VAL B CA 1
ATOM 1379 C C . VAL B 1 28 ? 24.75 -13.445 10.68 1 39.5 28 VAL B C 1
ATOM 1381 O O . VAL B 1 28 ? 25.141 -12.359 11.102 1 39.5 28 VAL B O 1
ATOM 1384 N N . ALA B 1 29 ? 25.422 -13.773 9.57 1 38.91 29 ALA B N 1
ATOM 1385 C CA . ALA B 1 29 ? 25.422 -12.773 8.508 1 38.91 29 ALA B CA 1
ATOM 1386 C C . ALA B 1 29 ? 24.141 -11.945 8.523 1 38.91 29 ALA B C 1
ATOM 1388 O O . ALA B 1 29 ? 23.062 -12.469 8.234 1 38.91 29 ALA B O 1
ATOM 1389 N N . LEU B 1 30 ? 24.031 -10.977 9.422 1 38.62 30 LEU B N 1
ATOM 1390 C CA . LEU B 1 30 ? 23.094 -9.922 9.031 1 38.62 30 LEU B CA 1
ATOM 1391 C C . LEU B 1 30 ? 23.156 -9.664 7.531 1 38.62 30 LEU B C 1
ATOM 1393 O O . LEU B 1 30 ? 24.156 -9.133 7.031 1 38.62 30 LEU B O 1
ATOM 1397 N N . PHE B 1 31 ? 22.844 -10.656 6.676 1 40.31 31 PHE B N 1
ATOM 1398 C CA . PHE B 1 31 ? 22.641 -10.25 5.289 1 40.31 31 PHE B CA 1
ATOM 1399 C C . PHE B 1 31 ? 22.266 -8.773 5.203 1 40.31 31 PHE B C 1
ATOM 1401 O O . PHE B 1 31 ? 21.469 -8.281 6.004 1 40.31 31 PHE B O 1
ATOM 1408 N N . PRO B 1 32 ? 23.172 -7.898 4.773 1 41.91 32 PRO B N 1
ATOM 1409 C CA . PRO B 1 32 ? 22.688 -6.562 4.422 1 41.91 32 PRO B CA 1
ATOM 1410 C C . PRO B 1 32 ? 21.219 -6.547 4.043 1 41.91 32 PRO B C 1
ATOM 1412 O O . PRO B 1 32 ? 20.703 -7.531 3.51 1 41.91 32 PRO B O 1
ATOM 1415 N N . GLY B 1 33 ? 20.312 -5.973 4.746 1 43.34 33 GLY B N 1
ATOM 1416 C CA . GLY B 1 33 ? 18.906 -5.734 4.469 1 43.34 33 GLY B CA 1
ATOM 1417 C C . GLY B 1 33 ? 18.578 -5.695 2.986 1 43.34 33 GLY B C 1
ATOM 1418 O O . GLY B 1 33 ? 19.344 -5.121 2.199 1 43.34 33 GLY B O 1
ATOM 1419 N N . ALA B 1 34 ? 18.125 -6.641 2.262 1 49.69 34 ALA B N 1
ATOM 1420 C CA . ALA B 1 34 ? 17.531 -6.598 0.926 1 49.69 34 ALA B CA 1
ATOM 1421 C C . ALA B 1 34 ? 17.203 -5.164 0.523 1 49.69 34 ALA B C 1
ATOM 1423 O O . ALA B 1 34 ? 16.781 -4.359 1.36 1 49.69 34 ALA B O 1
ATOM 1424 N N . ASN B 1 35 ? 17.984 -4.543 -0.535 1 63.97 35 ASN B N 1
ATOM 1425 C CA . ASN B 1 35 ? 17.828 -3.219 -1.129 1 63.97 35 ASN B CA 1
ATOM 1426 C C . ASN B 1 35 ? 16.375 -2.775 -1.143 1 63.97 35 ASN B C 1
ATOM 1428 O O . ASN B 1 35 ? 15.633 -3.082 -2.08 1 63.97 35 ASN B O 1
ATOM 1432 N N . GLU B 1 36 ? 15.953 -2.318 0.001 1 87.88 36 GLU B N 1
ATOM 1433 C CA . GLU B 1 36 ? 14.594 -1.815 0.134 1 87.88 36 GLU B CA 1
ATOM 1434 C C . GLU B 1 36 ? 14.328 -0.672 -0.842 1 87.88 36 GLU B C 1
ATOM 1436 O O . GLU B 1 36 ? 15.109 0.276 -0.922 1 87.88 36 GLU B O 1
ATOM 1441 N N . ALA B 1 37 ? 13.406 -0.797 -1.594 1 94.81 37 ALA B N 1
ATOM 1442 C CA . ALA B 1 37 ? 13.062 0.184 -2.617 1 94.81 37 ALA B CA 1
ATOM 1443 C C . ALA B 1 37 ? 12.773 1.547 -1.995 1 94.81 37 ALA B C 1
ATOM 1445 O O . ALA B 1 37 ? 13.047 2.586 -2.602 1 94.81 37 ALA B O 1
ATOM 1446 N N . VAL B 1 38 ? 12.242 1.562 -0.763 1 97.56 38 VAL B N 1
ATOM 1447 C CA . VAL B 1 38 ? 11.891 2.801 -0.08 1 97.56 38 VAL B CA 1
ATOM 1448 C C . VAL B 1 38 ? 12.539 2.836 1.3 1 97.56 38 VAL B C 1
ATOM 1450 O O . VAL B 1 38 ? 12.492 1.854 2.043 1 97.56 38 VAL B O 1
ATOM 1453 N N . ARG B 1 39 ? 13.188 3.979 1.646 1 96.81 39 ARG B N 1
ATOM 1454 C CA . ARG B 1 39 ? 13.766 4.223 2.965 1 96.81 39 ARG B CA 1
ATOM 1455 C C . ARG B 1 39 ? 13.203 5.5 3.58 1 96.81 39 ARG B C 1
ATOM 1457 O O . ARG B 1 39 ? 13.188 6.551 2.936 1 96.81 39 ARG B O 1
ATOM 1464 N N . CYS B 1 40 ? 12.703 5.328 4.762 1 97.06 40 CYS B N 1
ATOM 1465 C CA . CYS B 1 40 ? 12.234 6.504 5.484 1 97.06 40 CYS B CA 1
ATOM 1466 C C . CYS B 1 40 ? 13.32 7.051 6.398 1 97.06 40 CYS B C 1
ATOM 1468 O O . CYS B 1 40 ? 14.047 6.285 7.039 1 97.06 40 CYS B O 1
ATOM 1470 N N . GLU B 1 41 ? 13.375 8.336 6.441 1 96.5 41 GLU B N 1
ATOM 1471 C CA . GLU B 1 41 ? 14.281 8.953 7.406 1 96.5 41 GLU B CA 1
ATOM 1472 C C . GLU B 1 41 ? 13.727 8.859 8.828 1 96.5 41 GLU B C 1
ATOM 1474 O O . GLU B 1 41 ? 12.508 8.938 9.031 1 96.5 41 GLU B O 1
ATOM 1479 N N . ARG B 1 42 ? 14.578 8.695 9.773 1 94.69 42 ARG B N 1
ATOM 1480 C CA . ARG B 1 42 ? 14.172 8.641 11.172 1 94.69 42 ARG B CA 1
ATOM 1481 C C . ARG B 1 42 ? 13.641 9.992 11.648 1 94.69 42 ARG B C 1
ATOM 1483 O O . ARG B 1 42 ? 14.195 11.039 11.305 1 94.69 42 ARG B O 1
ATOM 1490 N N . VAL B 1 43 ? 12.555 9.945 12.383 1 95.5 43 VAL B N 1
ATOM 1491 C CA . VAL B 1 43 ? 11.969 11.164 12.938 1 95.5 43 VAL B CA 1
ATOM 1492 C C . VAL B 1 43 ? 11.984 11.102 14.461 1 95.5 43 VAL B C 1
ATOM 1494 O O . VAL B 1 43 ? 11.414 10.18 15.055 1 95.5 43 VAL B O 1
ATOM 1497 N N . PRO B 1 44 ? 12.695 11.992 15.102 1 93.44 44 PRO B N 1
ATOM 1498 C CA . PRO B 1 44 ? 12.648 12.016 16.562 1 93.44 44 PRO B CA 1
ATOM 1499 C C . PRO B 1 44 ? 11.258 12.32 17.109 1 93.44 44 PRO B C 1
ATOM 1501 O O . PRO B 1 44 ? 10.398 12.812 16.375 1 93.44 44 PRO B O 1
ATOM 1504 N N . ALA B 1 45 ? 11.094 11.922 18.406 1 96.06 45 ALA B N 1
ATOM 1505 C CA . ALA B 1 45 ? 9.859 12.305 19.078 1 96.06 45 ALA B CA 1
ATOM 1506 C C . ALA B 1 45 ? 9.656 13.82 19.031 1 96.06 45 ALA B C 1
ATOM 1508 O O . ALA B 1 45 ? 10.594 14.578 19.266 1 96.06 45 ALA B O 1
ATOM 1509 N N . ALA B 1 46 ? 8.5 14.203 18.781 1 97 46 ALA B N 1
ATOM 1510 C CA . ALA B 1 46 ? 8.195 15.625 18.625 1 97 46 ALA B CA 1
ATOM 1511 C C . ALA B 1 46 ? 7.48 16.156 19.859 1 97 46 ALA B C 1
ATOM 1513 O O . ALA B 1 46 ? 6.672 15.461 20.484 1 97 46 ALA B O 1
ATOM 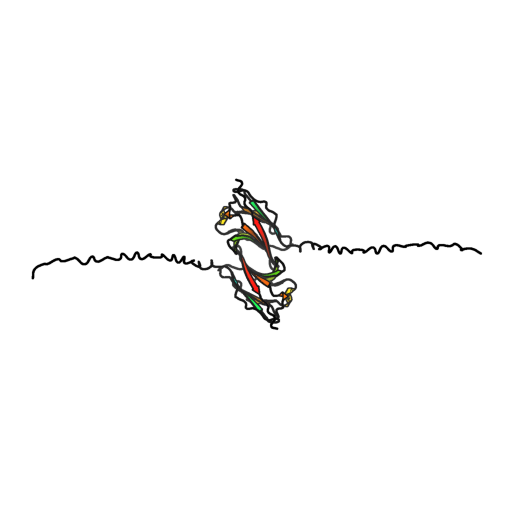1514 N N . ALA B 1 47 ? 7.781 17.406 20.141 1 96.38 47 ALA B N 1
ATOM 1515 C CA . ALA B 1 47 ? 7.016 18.109 21.172 1 96.38 47 ALA B CA 1
ATOM 1516 C C . ALA B 1 47 ? 5.699 18.641 20.609 1 96.38 47 ALA B C 1
ATOM 1518 O O . ALA B 1 47 ? 5.613 18.984 19.422 1 96.38 47 ALA B O 1
ATOM 1519 N N . LEU B 1 48 ? 4.715 18.688 21.547 1 96.12 48 LEU B N 1
ATOM 1520 C CA . LEU B 1 48 ? 3.443 19.281 21.156 1 96.12 48 LEU B CA 1
ATOM 1521 C C . LEU B 1 48 ? 3.658 20.672 20.547 1 96.12 48 LEU B C 1
ATOM 1523 O O . LEU B 1 48 ? 4.43 21.469 21.062 1 96.12 48 LEU B O 1
ATOM 1527 N N . GLY B 1 49 ? 2.918 20.844 19.422 1 94.88 49 GLY B N 1
ATOM 1528 C CA . GLY B 1 49 ? 2.963 22.156 18.797 1 94.88 49 GLY B CA 1
ATOM 1529 C C . GLY B 1 49 ? 4.117 22.312 17.828 1 94.88 49 GLY B C 1
ATOM 1530 O O . GLY B 1 49 ? 4.172 23.281 17.062 1 94.88 49 GLY B O 1
ATOM 1531 N N . GLU B 1 50 ? 5.008 21.453 17.766 1 96 50 GLU B N 1
ATOM 1532 C CA . GLU B 1 50 ? 6.168 21.5 16.891 1 96 50 GLU B CA 1
ATOM 1533 C C . GLU B 1 50 ? 5.801 21.094 15.469 1 96 50 GLU B C 1
ATOM 1535 O O . GLU B 1 50 ? 4.824 20.359 15.258 1 96 50 GLU B O 1
ATOM 1540 N N . ASP B 1 51 ? 6.57 21.625 14.5 1 96.38 51 ASP B N 1
ATOM 1541 C CA . ASP B 1 51 ? 6.477 21.141 13.133 1 96.38 51 ASP B CA 1
ATOM 1542 C C . ASP B 1 51 ? 7.355 19.906 12.93 1 96.38 51 ASP B C 1
ATOM 1544 O O . ASP B 1 51 ? 8.484 19.859 13.414 1 96.38 51 ASP B O 1
ATOM 1548 N N . VAL B 1 52 ? 6.82 18.938 12.25 1 97.19 52 VAL B N 1
ATOM 1549 C CA . VAL B 1 52 ? 7.578 17.703 12.008 1 97.19 52 VAL B CA 1
ATOM 1550 C C . VAL B 1 52 ? 7.559 17.375 10.516 1 97.19 52 VAL B C 1
ATOM 1552 O O . VAL B 1 52 ? 6.516 17.484 9.859 1 97.19 52 VAL B O 1
ATOM 1555 N N . THR B 1 53 ? 8.719 17 10 1 97.31 53 THR B N 1
ATOM 1556 C CA . THR B 1 53 ? 8.82 16.578 8.602 1 97.31 53 THR B CA 1
ATOM 1557 C C . THR B 1 53 ? 9.055 15.078 8.492 1 97.31 53 THR B C 1
ATOM 1559 O O . THR B 1 53 ? 9.977 14.547 9.117 1 97.31 53 THR B O 1
ATOM 1562 N N . LEU B 1 54 ? 8.203 14.453 7.758 1 97.44 54 LEU B N 1
ATOM 1563 C CA . LEU B 1 54 ? 8.398 13.055 7.371 1 97.44 54 LEU B CA 1
ATOM 1564 C C . LEU B 1 54 ? 8.969 12.961 5.961 1 97.44 54 LEU B C 1
ATOM 1566 O O . LEU B 1 54 ? 8.469 13.602 5.039 1 97.44 54 LEU B O 1
ATOM 1570 N N . LYS B 1 55 ? 10.031 12.086 5.84 1 97.88 55 LYS B N 1
ATOM 1571 C CA . LYS B 1 55 ? 10.703 12.023 4.547 1 97.88 55 LYS B CA 1
ATOM 1572 C C . LYS B 1 55 ? 11.016 10.578 4.164 1 97.88 55 LYS B C 1
ATOM 1574 O O . LYS B 1 55 ? 11.531 9.812 4.977 1 97.88 55 LYS B O 1
ATOM 1579 N N . CYS B 1 56 ? 10.719 10.266 2.914 1 97.44 56 CYS B N 1
ATOM 1580 C CA . CYS B 1 56 ? 11.023 8.977 2.314 1 97.44 56 CYS B CA 1
ATOM 1581 C C . CYS B 1 56 ? 11.844 9.141 1.045 1 97.44 56 CYS B C 1
ATOM 1583 O O . CYS B 1 56 ? 11.633 10.086 0.282 1 97.44 56 CYS B O 1
ATOM 1585 N N . ASN B 1 57 ? 12.734 8.203 0.871 1 97.19 57 ASN B N 1
ATOM 1586 C CA . ASN B 1 57 ? 13.562 8.164 -0.33 1 97.19 57 ASN B CA 1
ATOM 1587 C C . ASN B 1 57 ? 13.297 6.914 -1.159 1 97.19 57 ASN B C 1
ATOM 1589 O O . ASN B 1 57 ? 13.164 5.816 -0.612 1 97.19 57 ASN B O 1
ATOM 1593 N N . PHE B 1 58 ? 13.117 7.105 -2.416 1 97.19 58 PHE B N 1
ATOM 1594 C CA . PHE B 1 58 ? 12.984 5.992 -3.348 1 97.19 58 PHE B CA 1
ATOM 1595 C C . PHE B 1 58 ? 14.328 5.652 -3.984 1 97.19 58 PHE B C 1
ATOM 1597 O O . PHE B 1 58 ? 14.883 6.457 -4.734 1 97.19 58 PHE B O 1
ATOM 1604 N N . THR B 1 59 ? 14.781 4.402 -3.795 1 95.31 59 THR B N 1
ATOM 1605 C CA . THR B 1 59 ? 16.172 4.086 -4.094 1 95.31 59 THR B CA 1
ATOM 1606 C C . THR B 1 59 ? 16.297 3.477 -5.488 1 95.31 59 THR B C 1
ATOM 1608 O O . THR B 1 59 ? 17.391 3.434 -6.055 1 95.31 59 THR B O 1
ATOM 1611 N N . HIS B 1 60 ? 15.273 3.037 -6.125 1 94.62 60 HIS B N 1
ATOM 1612 C CA . HIS B 1 60 ? 15.328 2.422 -7.445 1 94.62 60 HIS B CA 1
ATOM 1613 C C . HIS B 1 60 ? 15.336 3.48 -8.547 1 94.62 60 HIS B C 1
ATOM 1615 O O . HIS B 1 60 ? 14.906 4.613 -8.328 1 94.62 60 HIS B O 1
ATOM 1621 N N . SER B 1 61 ? 15.875 3.084 -9.672 1 93.5 61 SER B N 1
ATOM 1622 C CA . SER B 1 61 ? 15.883 3.947 -10.844 1 93.5 61 SER B CA 1
ATOM 1623 C C . SER B 1 61 ? 14.648 3.703 -11.711 1 93.5 61 SER B C 1
ATOM 1625 O O . SER B 1 61 ? 14.766 3.291 -12.867 1 93.5 61 SER B O 1
ATOM 1627 N N . LEU B 1 62 ? 13.492 3.873 -11.156 1 94.62 62 LEU B N 1
ATOM 1628 C CA . LEU B 1 62 ? 12.227 3.725 -11.867 1 94.62 62 LEU B CA 1
ATOM 1629 C C . LEU B 1 62 ? 11.492 5.059 -11.953 1 94.62 62 LEU B C 1
ATOM 1631 O O . LEU B 1 62 ? 11.695 5.941 -11.125 1 94.62 62 LEU B O 1
ATOM 1635 N N . ASP B 1 63 ? 10.688 5.188 -12.922 1 91.62 63 ASP B N 1
ATOM 1636 C CA . ASP B 1 63 ? 9.891 6.398 -13.078 1 91.62 63 ASP B CA 1
ATOM 1637 C C . ASP B 1 63 ? 8.625 6.34 -12.211 1 91.62 63 ASP B C 1
ATOM 1639 O O . ASP B 1 63 ? 7.711 5.562 -12.492 1 91.62 63 ASP B O 1
ATOM 1643 N N . VAL B 1 64 ? 8.648 7.184 -11.242 1 95.5 64 VAL B N 1
ATOM 1644 C CA . VAL B 1 64 ? 7.508 7.266 -10.344 1 95.5 64 VAL B CA 1
ATOM 1645 C C . VAL B 1 64 ? 6.457 8.211 -10.922 1 95.5 64 VAL B C 1
ATOM 1647 O O . VAL B 1 64 ? 6.781 9.328 -11.336 1 95.5 64 VAL B O 1
ATOM 1650 N N . LEU B 1 65 ? 5.227 7.785 -10.938 1 93.62 65 LEU B N 1
ATOM 1651 C CA . LEU B 1 65 ? 4.164 8.602 -11.516 1 93.62 65 LEU B CA 1
ATOM 1652 C C . LEU B 1 65 ? 3.408 9.359 -10.422 1 93.62 65 LEU B C 1
ATOM 1654 O O . LEU B 1 65 ? 2.902 10.453 -10.664 1 93.62 65 LEU B O 1
ATOM 1658 N N . GLN B 1 66 ? 3.246 8.742 -9.336 1 95.81 66 GLN B N 1
ATOM 1659 C CA . GLN B 1 66 ? 2.533 9.352 -8.219 1 95.81 66 GLN B CA 1
ATOM 1660 C C . GLN B 1 66 ? 3.111 8.891 -6.883 1 95.81 66 GLN B C 1
ATOM 1662 O O . GLN B 1 66 ? 3.439 7.715 -6.711 1 95.81 66 GLN B O 1
ATOM 1667 N N . VAL B 1 67 ? 3.205 9.812 -5.969 1 97.44 67 VAL B N 1
ATOM 1668 C CA . VAL B 1 67 ? 3.504 9.5 -4.578 1 97.44 67 VAL B CA 1
ATOM 1669 C C . VAL B 1 67 ? 2.264 9.734 -3.717 1 97.44 67 VAL B C 1
ATOM 1671 O O . VAL B 1 67 ? 1.562 10.734 -3.889 1 97.44 67 VAL B O 1
ATOM 1674 N N . THR B 1 68 ? 1.936 8.797 -2.844 1 97.44 68 THR B N 1
ATOM 1675 C CA . THR B 1 68 ? 0.812 8.914 -1.92 1 97.44 68 THR B CA 1
ATOM 1676 C C . THR B 1 68 ? 1.29 8.844 -0.473 1 97.44 68 THR B C 1
ATOM 1678 O O . THR B 1 68 ? 2.098 7.977 -0.124 1 97.44 68 THR B O 1
ATOM 1681 N N . TRP B 1 69 ? 0.908 9.773 0.3 1 97.06 69 TRP B N 1
ATOM 1682 C CA . TRP B 1 69 ? 1.077 9.711 1.748 1 97.06 69 TRP B CA 1
ATOM 1683 C C . TRP B 1 69 ? -0.224 9.305 2.432 1 97.06 69 TRP B C 1
ATOM 1685 O O . TRP B 1 69 ? -1.3 9.781 2.068 1 97.06 69 TRP B O 1
ATOM 1695 N N . GLN B 1 70 ? -0.078 8.398 3.381 1 97.25 70 GLN B N 1
ATOM 1696 C CA . GLN B 1 70 ? -1.237 7.926 4.133 1 97.25 70 GLN B CA 1
ATOM 1697 C C . GLN B 1 70 ? -1.007 8.047 5.633 1 97.25 70 GLN B C 1
ATOM 1699 O O . GLN B 1 70 ? 0.138 8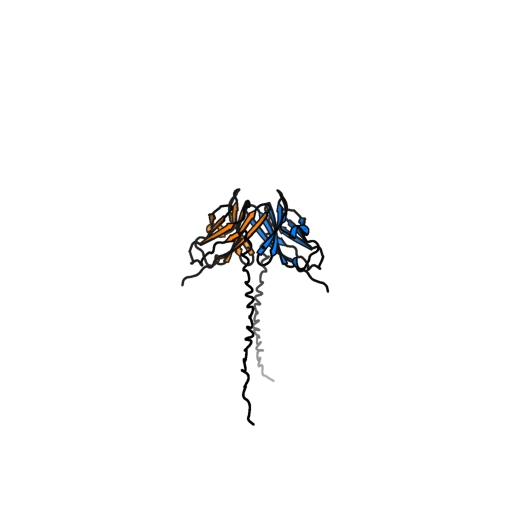.094 6.09 1 97.25 70 GLN B O 1
ATOM 1704 N N . LYS B 1 71 ? -2.115 8.109 6.332 1 96.25 71 LYS B N 1
ATOM 1705 C CA . LYS B 1 71 ? -2.141 8.148 7.793 1 96.25 71 LYS B CA 1
ATOM 1706 C C . LYS B 1 71 ? -2.961 6.996 8.359 1 96.25 71 LYS B C 1
ATOM 1708 O O . LYS B 1 71 ? -4.039 6.684 7.852 1 96.25 71 LYS B O 1
ATOM 1713 N N . LEU B 1 72 ? -2.35 6.336 9.414 1 96.56 72 LEU B N 1
ATOM 1714 C CA . LEU B 1 72 ? -3.098 5.266 10.062 1 96.56 72 LEU B CA 1
ATOM 1715 C C . LEU B 1 72 ? -4.223 5.828 10.922 1 96.56 72 LEU B C 1
ATOM 1717 O O . LEU B 1 72 ? -3.969 6.598 11.852 1 96.56 72 LEU B O 1
ATOM 1721 N N . GLU B 1 73 ? -5.438 5.516 10.578 1 93.56 73 GLU B N 1
ATOM 1722 C CA . GLU B 1 73 ? -6.633 5.828 11.352 1 93.56 73 GLU B CA 1
ATOM 1723 C C . GLU B 1 73 ? -7.41 4.562 11.711 1 93.56 73 GLU B C 1
ATOM 1725 O O . GLU B 1 73 ? -8.023 3.943 10.836 1 93.56 73 GLU B O 1
ATOM 1730 N N . GLY B 1 74 ? -7.438 4.301 13.016 1 91.94 74 GLY B N 1
ATOM 1731 C CA . GLY B 1 74 ? -7.961 2.996 13.383 1 91.94 74 GLY B CA 1
ATOM 1732 C C . GLY B 1 74 ? -7.113 1.848 12.867 1 91.94 74 GLY B C 1
ATOM 1733 O O . GLY B 1 74 ? -5.914 1.783 13.141 1 91.94 74 GLY B O 1
ATOM 1734 N N . SER B 1 75 ? -7.656 1.027 12.031 1 91.25 75 SER B N 1
ATOM 1735 C CA . SER B 1 75 ? -6.949 -0.15 11.539 1 91.25 75 SER B CA 1
ATOM 1736 C C . SER B 1 75 ? -6.633 -0.024 10.047 1 91.25 75 SER B C 1
ATOM 1738 O O . SER B 1 75 ? -6.203 -0.991 9.414 1 91.25 75 SER B O 1
ATOM 1740 N N . SER B 1 76 ? -6.906 1.151 9.492 1 93.19 76 SER B N 1
ATOM 1741 C CA . SER B 1 76 ? -6.703 1.304 8.055 1 93.19 76 SER B CA 1
ATOM 1742 C C . SER B 1 76 ? -5.938 2.584 7.738 1 93.19 76 SER B C 1
ATOM 1744 O O . SER B 1 76 ? -6.039 3.572 8.469 1 93.19 76 SER B O 1
ATOM 1746 N N . PHE B 1 77 ? -5.141 2.479 6.742 1 95.5 77 PHE B N 1
ATOM 1747 C CA . PHE B 1 77 ? -4.453 3.668 6.254 1 95.5 77 PHE B CA 1
ATOM 1748 C C . PHE B 1 77 ? -5.363 4.484 5.34 1 95.5 77 PHE B C 1
ATOM 1750 O O . PHE B 1 77 ? -5.977 3.939 4.418 1 95.5 77 PHE B O 1
ATOM 1757 N N . LYS B 1 78 ? -5.387 5.816 5.605 1 95.31 78 LYS B N 1
ATOM 1758 C CA . LYS B 1 78 ? -6.164 6.754 4.801 1 95.31 78 LYS B CA 1
ATOM 1759 C C . LYS B 1 78 ? -5.254 7.691 4.012 1 95.31 78 LYS B C 1
ATOM 1761 O O . LYS B 1 78 ? -4.246 8.172 4.535 1 95.31 78 LYS B O 1
ATOM 1766 N N . ASN B 1 79 ? -5.59 7.914 2.729 1 96.62 79 ASN B N 1
ATOM 1767 C CA . ASN B 1 79 ? -4.836 8.875 1.93 1 96.62 79 ASN B CA 1
ATOM 1768 C C . ASN B 1 79 ? -4.945 10.289 2.502 1 96.62 79 ASN B C 1
ATOM 1770 O O . ASN B 1 79 ? -6.043 10.773 2.773 1 96.62 79 ASN B O 1
ATOM 1774 N N . ILE B 1 80 ? -3.799 10.961 2.59 1 96.5 80 ILE B N 1
ATOM 1775 C CA . ILE B 1 80 ? -3.883 12.312 3.148 1 96.5 80 ILE B CA 1
ATOM 1776 C C . ILE B 1 80 ? -3.254 13.312 2.182 1 96.5 80 ILE B C 1
ATOM 1778 O O . ILE B 1 80 ? -3.535 14.508 2.246 1 96.5 80 ILE B O 1
ATOM 1782 N N . ALA B 1 81 ? -2.41 12.828 1.254 1 95.94 81 ALA B N 1
ATOM 1783 C CA . ALA B 1 81 ? -1.807 13.719 0.26 1 95.94 81 ALA B CA 1
ATOM 1784 C C . ALA B 1 81 ? -1.24 12.922 -0.911 1 95.94 81 ALA B C 1
ATOM 1786 O O . ALA B 1 81 ? -0.803 11.781 -0.741 1 95.94 81 ALA B O 1
ATOM 1787 N N . THR B 1 82 ? -1.232 13.547 -2.074 1 96.12 82 THR B N 1
ATOM 1788 C CA . THR B 1 82 ? -0.6 12.961 -3.25 1 96.12 82 THR B CA 1
ATOM 1789 C C . THR B 1 82 ? 0.219 14 -4.004 1 96.12 82 THR B C 1
ATOM 1791 O O . THR B 1 82 ? -0.034 15.203 -3.883 1 96.12 82 THR B O 1
ATOM 1794 N N . TYR B 1 83 ? 1.207 13.484 -4.668 1 96.19 83 TYR B N 1
ATOM 1795 C CA . TYR B 1 83 ? 1.938 14.312 -5.621 1 96.19 83 TYR B CA 1
ATOM 1796 C C . TYR B 1 83 ? 2.186 13.562 -6.922 1 96.19 83 TYR B C 1
ATOM 1798 O O . TYR B 1 83 ? 2.529 12.375 -6.902 1 96.19 83 TYR B O 1
ATOM 1806 N N . SER B 1 84 ? 2.023 14.188 -8.008 1 93.75 84 SER B N 1
ATOM 1807 C CA . SER B 1 84 ? 2.41 13.727 -9.344 1 93.75 84 SER B CA 1
ATOM 1808 C C . SER B 1 84 ? 2.82 14.898 -10.234 1 93.75 84 SER B C 1
ATOM 1810 O O . SER B 1 84 ? 2.393 16.031 -10.016 1 93.75 84 SER B O 1
ATOM 1812 N N . LYS B 1 85 ? 3.66 14.578 -11.188 1 90.12 85 LYS B N 1
ATOM 1813 C CA . LYS B 1 85 ? 4.062 15.641 -12.102 1 90.12 85 LYS B CA 1
ATOM 1814 C C . LYS B 1 85 ? 2.865 16.188 -12.867 1 90.12 85 LYS B C 1
ATOM 1816 O O . LYS B 1 85 ? 2.76 17.406 -13.078 1 90.12 85 LYS B O 1
ATOM 1821 N N . ALA B 1 86 ? 1.989 15.383 -13.164 1 87.88 86 ALA B N 1
ATOM 1822 C CA . ALA B 1 86 ? 0.845 15.758 -13.992 1 87.88 86 ALA B CA 1
ATOM 1823 C C . ALA B 1 86 ? -0.145 16.609 -13.211 1 87.88 86 ALA B C 1
ATOM 1825 O O . ALA B 1 86 ? -0.766 17.516 -13.766 1 87.88 86 ALA B O 1
ATOM 1826 N N . HIS B 1 87 ? -0.276 16.469 -11.875 1 92.44 87 HIS B N 1
ATOM 1827 C CA . HIS B 1 87 ? -1.364 17.094 -11.133 1 92.44 87 HIS B CA 1
ATOM 1828 C C . HIS B 1 87 ? -0.831 17.938 -9.984 1 92.44 87 HIS B C 1
ATOM 1830 O O . HIS B 1 87 ? -1.596 18.641 -9.32 1 92.44 87 HIS B O 1
ATOM 1836 N N . GLY B 1 88 ? 0.454 17.844 -9.805 1 92.94 88 GLY B N 1
ATOM 1837 C CA . GLY B 1 88 ? 0.994 18.578 -8.664 1 92.94 88 GLY B CA 1
ATOM 1838 C C . GLY B 1 88 ? 0.598 17.969 -7.332 1 92.94 88 GLY B C 1
ATOM 1839 O O . GLY B 1 88 ? 0.435 16.75 -7.223 1 92.94 88 GLY B O 1
ATOM 1840 N N . THR B 1 89 ? 0.589 18.781 -6.316 1 93.69 89 THR B N 1
ATOM 1841 C CA . THR B 1 89 ? 0.254 18.312 -4.977 1 93.69 89 THR B CA 1
ATOM 1842 C C . THR B 1 89 ? -1.256 18.344 -4.754 1 93.69 89 THR B C 1
ATOM 1844 O O . THR B 1 89 ? -1.938 19.25 -5.223 1 93.69 89 THR B O 1
ATOM 1847 N N . LYS B 1 90 ? -1.758 17.375 -4.113 1 93.12 90 LYS B N 1
ATOM 1848 C CA . LYS B 1 90 ? -3.152 17.312 -3.682 1 93.12 90 LYS B CA 1
ATOM 1849 C C . LYS B 1 90 ? -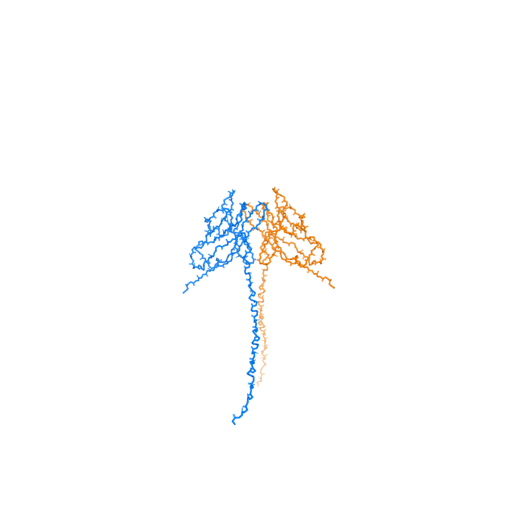3.254 16.891 -2.219 1 93.12 90 LYS B C 1
ATOM 1851 O O . LYS B 1 90 ? -2.629 15.914 -1.801 1 93.12 90 LYS B O 1
ATOM 1856 N N . PHE B 1 91 ? -4 17.594 -1.461 1 94.06 91 PHE B N 1
ATOM 1857 C CA . PHE B 1 91 ? -4.27 17.281 -0.065 1 94.06 91 PHE B CA 1
ATOM 1858 C C . PHE B 1 91 ? -5.664 16.672 0.093 1 94.06 91 PHE B C 1
ATOM 1860 O O . PHE B 1 91 ? -6.629 17.188 -0.484 1 94.06 91 PHE B O 1
ATOM 1867 N N . ILE B 1 92 ? -5.734 15.648 0.887 1 91.75 92 ILE B N 1
ATOM 1868 C CA . ILE B 1 92 ? -6.965 14.867 0.957 1 91.75 92 ILE B CA 1
ATOM 1869 C C . ILE B 1 92 ? -7.473 14.828 2.396 1 91.75 92 ILE B C 1
ATOM 1871 O O . ILE B 1 92 ? -6.707 14.562 3.324 1 91.75 92 ILE B O 1
ATOM 1875 N N . GLY B 1 93 ? -8.773 15.047 2.568 1 84.38 93 GLY B N 1
ATOM 1876 C CA . GLY B 1 93 ? -9.398 14.93 3.877 1 84.38 93 GLY B CA 1
ATOM 1877 C C . GLY B 1 93 ? -9.195 16.156 4.742 1 84.38 93 GLY B C 1
ATOM 1878 O O . GLY B 1 93 ? -8.719 17.188 4.266 1 84.38 93 GLY B O 1
ATOM 1879 N N . PRO B 1 94 ? -9.648 15.961 5.973 1 73.06 94 PRO B N 1
ATOM 1880 C CA . PRO B 1 94 ? -9.633 17.109 6.895 1 73.06 94 PRO B CA 1
ATOM 1881 C C . PRO B 1 94 ? -8.219 17.531 7.281 1 73.06 94 PRO B C 1
ATOM 1883 O O . PRO B 1 94 ? -8.023 18.656 7.754 1 73.06 94 PRO B O 1
ATOM 1886 N N . PHE B 1 95 ? -7.352 16.625 7.078 1 64.56 95 PHE B N 1
ATOM 1887 C CA . PHE B 1 95 ? -5.973 16.906 7.457 1 64.56 95 PHE B CA 1
ATOM 1888 C C . PHE B 1 95 ? -5.371 17.969 6.555 1 64.56 95 PHE B C 1
ATOM 1890 O O . PHE B 1 95 ? -4.27 18.469 6.812 1 64.56 95 PHE B O 1
ATOM 1897 N N . ASN B 1 96 ? -6.027 18.469 5.707 1 68.31 96 ASN B N 1
ATOM 1898 C CA . ASN B 1 96 ? -5.492 19.203 4.574 1 68.31 96 ASN B CA 1
ATOM 1899 C C . ASN B 1 96 ? -4.914 20.547 5.012 1 68.31 96 ASN B C 1
ATOM 1901 O O . ASN B 1 96 ? -3.92 21.016 4.453 1 68.31 96 ASN B O 1
ATOM 1905 N N . LYS B 1 97 ? -5.277 20.969 6.242 1 77.62 97 LYS B N 1
ATOM 1906 C CA . LYS B 1 97 ? -4.875 22.344 6.48 1 77.62 97 LYS B CA 1
ATOM 1907 C C . LYS B 1 97 ? -3.525 22.406 7.191 1 77.62 97 LYS B C 1
ATOM 1909 O O . LYS B 1 97 ? -2.896 23.469 7.246 1 77.62 97 LYS B O 1
ATOM 1914 N N . ARG B 1 98 ? -2.996 21.281 7.613 1 90.19 98 ARG B N 1
ATOM 1915 C CA . ARG B 1 98 ? -1.761 21.391 8.383 1 90.19 98 ARG B CA 1
ATOM 1916 C C . ARG B 1 98 ? -0.644 20.578 7.738 1 90.19 98 ARG B C 1
ATOM 1918 O O . ARG B 1 98 ? 0.419 20.391 8.336 1 90.19 98 ARG B O 1
ATOM 1925 N N . ILE B 1 99 ? -0.877 20.141 6.523 1 93.38 99 ILE B N 1
ATOM 1926 C CA . ILE B 1 99 ? 0.142 19.344 5.852 1 93.38 99 ILE B CA 1
ATOM 1927 C C . ILE B 1 99 ? 0.641 20.078 4.609 1 93.38 99 ILE B C 1
ATOM 1929 O O . ILE B 1 99 ? -0.15 20.672 3.871 1 93.38 99 ILE B O 1
ATOM 1933 N N . TYR B 1 100 ? 1.98 20.047 4.441 1 92.38 100 TYR B N 1
ATOM 1934 C CA . TYR B 1 100 ? 2.598 20.641 3.26 1 92.38 100 TYR B CA 1
ATOM 1935 C C . TYR B 1 100 ? 3.666 19.719 2.68 1 92.38 100 TYR B C 1
ATOM 1937 O O . TYR B 1 100 ? 4.355 19.016 3.42 1 92.38 100 TYR B O 1
ATOM 1945 N N . PHE B 1 101 ? 3.768 19.797 1.363 1 93.38 101 PHE B N 1
ATOM 1946 C CA . PHE B 1 101 ? 4.859 19.078 0.724 1 93.38 101 PHE B CA 1
ATOM 1947 C C . PHE B 1 101 ? 6.148 19.891 0.767 1 93.38 101 PHE B C 1
ATOM 1949 O O . PHE B 1 101 ? 6.129 21.109 0.544 1 93.38 101 PHE B O 1
ATOM 1956 N N . ASN B 1 102 ? 7.258 19.219 1.081 1 92.44 102 ASN B N 1
ATOM 1957 C CA . ASN B 1 102 ? 8.57 19.844 1.056 1 92.44 102 ASN B CA 1
ATOM 1958 C C . ASN B 1 102 ? 9.398 19.375 -0.133 1 92.44 102 ASN B C 1
ATOM 1960 O O . ASN B 1 102 ? 10.211 20.125 -0.67 1 92.44 102 ASN B O 1
ATOM 1964 N N . ASP B 1 103 ? 9.359 18.141 -0.442 1 88.38 103 ASP B N 1
ATOM 1965 C CA . ASP B 1 103 ? 10.086 17.531 -1.547 1 88.38 103 ASP B CA 1
ATOM 1966 C C . ASP B 1 103 ? 9.133 16.828 -2.512 1 88.38 103 ASP B C 1
ATOM 1968 O O . ASP B 1 103 ? 8.438 15.883 -2.127 1 88.38 103 ASP B O 1
ATOM 1972 N N . THR B 1 104 ? 9.156 17.359 -3.617 1 84.56 104 THR B N 1
ATOM 1973 C CA . THR B 1 104 ? 8.305 16.812 -4.66 1 84.56 104 THR B CA 1
ATOM 1974 C C . THR B 1 104 ? 9.133 16.266 -5.812 1 84.56 104 THR B C 1
ATOM 1976 O O . THR B 1 104 ? 8.766 16.406 -6.98 1 84.56 104 THR B O 1
ATOM 1979 N N . SER B 1 105 ? 10.305 15.68 -5.246 1 83.38 105 SER B N 1
ATOM 1980 C CA . SER B 1 105 ? 11.062 14.969 -6.266 1 83.38 105 SER B CA 1
ATOM 1981 C C . SER B 1 105 ? 10.562 13.539 -6.434 1 83.38 105 SER B C 1
ATOM 1983 O O . SER B 1 105 ? 9.93 12.992 -5.531 1 83.38 105 SER B O 1
ATOM 1985 N N . LEU B 1 106 ? 10.359 13 -7.625 1 83.69 106 LEU B N 1
ATOM 1986 C CA . LEU B 1 106 ? 9.852 11.664 -7.883 1 83.69 106 LEU B CA 1
ATOM 1987 C C . LEU B 1 106 ? 10.852 10.602 -7.43 1 83.69 106 LEU B C 1
ATOM 1989 O O . LEU B 1 106 ? 10.547 9.406 -7.453 1 83.69 106 LEU B O 1
ATOM 1993 N N . LYS B 1 107 ? 12.031 11.062 -6.715 1 91.12 107 LYS B N 1
ATOM 1994 C CA . LYS B 1 107 ? 13 10.164 -6.102 1 91.12 107 LYS B CA 1
ATOM 1995 C C . LYS B 1 107 ? 12.977 10.281 -4.582 1 91.12 107 LYS B C 1
ATOM 1997 O O . LYS B 1 107 ? 13.641 9.508 -3.883 1 91.12 107 LYS B O 1
ATOM 2002 N N . ALA B 1 108 ? 12.367 11.242 -4.117 1 95.69 108 ALA B N 1
ATOM 2003 C CA . ALA B 1 108 ? 12.117 11.461 -2.693 1 95.69 108 ALA B CA 1
ATOM 2004 C C . ALA B 1 108 ? 10.805 12.203 -2.473 1 95.69 108 ALA B C 1
ATOM 2006 O O . ALA B 1 108 ? 10.297 12.867 -3.383 1 95.69 108 ALA B O 1
ATOM 2007 N N . SER B 1 109 ? 10.227 12.062 -1.348 1 97.19 109 SER B N 1
ATOM 2008 C CA . SER B 1 109 ? 9.031 12.805 -0.945 1 97.19 109 SER B CA 1
ATOM 2009 C C . SER B 1 109 ? 9.07 13.141 0.542 1 97.19 109 SER B C 1
ATOM 2011 O O . SER B 1 109 ? 9.484 12.32 1.359 1 97.19 109 SER B O 1
ATOM 2013 N N . SER B 1 110 ? 8.625 14.312 0.826 1 97.25 110 SER B N 1
ATOM 2014 C CA . SER B 1 110 ? 8.57 14.719 2.229 1 97.25 110 SER B CA 1
ATOM 2015 C C . SER B 1 110 ? 7.355 15.602 2.5 1 97.25 110 SER B C 1
ATOM 2017 O O . SER B 1 110 ? 7.02 16.469 1.687 1 97.25 110 SER B O 1
ATOM 2019 N N . ILE B 1 111 ? 6.758 15.438 3.627 1 96.5 111 ILE B N 1
ATOM 2020 C CA . ILE B 1 111 ? 5.656 16.281 4.07 1 96.5 111 ILE B CA 1
ATOM 2021 C C . ILE B 1 111 ? 5.949 16.828 5.469 1 96.5 111 ILE B C 1
ATOM 2023 O O . ILE B 1 111 ? 6.594 16.156 6.277 1 96.5 111 ILE B O 1
ATOM 2027 N N . THR B 1 112 ? 5.496 17.984 5.66 1 96.88 112 THR B N 1
ATOM 2028 C CA . THR B 1 112 ? 5.602 18.594 6.98 1 96.88 112 THR B CA 1
ATOM 2029 C C . THR B 1 112 ? 4.227 18.703 7.629 1 96.88 112 THR B C 1
ATOM 2031 O O . THR B 1 112 ? 3.281 19.203 7.004 1 96.88 112 THR B O 1
ATOM 2034 N N . LEU B 1 113 ? 4.125 18.234 8.836 1 95.88 113 LEU B N 1
ATOM 2035 C CA . LEU B 1 113 ? 2.975 18.469 9.703 1 95.88 113 LEU B CA 1
ATOM 2036 C C . LEU B 1 113 ? 3.219 19.672 10.609 1 95.88 113 LEU B C 1
ATOM 2038 O O . LEU B 1 113 ? 4.113 19.656 11.453 1 95.88 113 LEU B O 1
ATOM 2042 N N . ARG B 1 114 ? 2.375 20.547 10.445 1 95.19 114 ARG B N 1
ATOM 2043 C CA . ARG B 1 114 ? 2.553 21.766 11.242 1 95.19 114 ARG B CA 1
ATOM 2044 C C . ARG B 1 114 ? 1.826 21.641 12.578 1 95.19 114 ARG B C 1
ATOM 2046 O O . ARG B 1 114 ? 0.675 21.203 12.633 1 95.19 114 ARG B O 1
ATOM 2053 N N . GLY B 1 115 ? 2.502 22.078 13.648 1 94.25 115 GLY B N 1
ATOM 2054 C CA . GLY B 1 115 ? 1.877 22.125 14.961 1 94.25 115 GLY B CA 1
ATOM 2055 C C . GLY B 1 115 ? 1.285 20.781 15.383 1 94.25 115 GLY B C 1
ATOM 2056 O O . GLY B 1 115 ? 0.088 20.688 15.656 1 94.25 115 GLY B O 1
ATOM 2057 N N . VAL B 1 116 ? 2.1 19.859 15.539 1 95.56 116 VAL B N 1
ATOM 2058 C CA . VAL B 1 116 ? 1.639 18.5 15.766 1 95.56 116 VAL B CA 1
ATOM 2059 C C . VAL B 1 116 ? 0.879 18.422 17.094 1 95.56 116 VAL B C 1
ATOM 2061 O O . VAL B 1 116 ? 1.234 19.094 18.047 1 95.56 116 VAL B O 1
ATOM 2064 N N . THR B 1 117 ? -0.197 17.672 17.125 1 94.5 117 THR B N 1
ATOM 2065 C CA . THR B 1 117 ? -1.003 17.359 18.312 1 94.5 117 THR B CA 1
ATOM 2066 C C . THR B 1 117 ? -0.921 15.867 18.641 1 94.5 117 THR B C 1
ATOM 2068 O O . THR B 1 117 ? -0.269 15.102 17.922 1 94.5 117 THR B O 1
ATOM 2071 N N . LEU B 1 118 ? -1.595 15.414 19.656 1 95 118 LEU B N 1
ATOM 2072 C CA . LEU B 1 118 ? -1.616 14.008 20.047 1 95 118 LEU B CA 1
ATOM 2073 C C . LEU B 1 118 ? -2.299 13.164 18.969 1 95 118 LEU B C 1
ATOM 2075 O O . LEU B 1 118 ? -1.979 11.977 18.812 1 95 118 LEU B O 1
ATOM 2079 N N . GLU B 1 119 ? -3.203 13.797 18.203 1 92 119 GLU B N 1
ATOM 2080 C CA . GLU B 1 119 ? -3.902 13.094 17.141 1 92 119 GLU B CA 1
ATOM 2081 C C . GLU B 1 119 ? -2.943 12.695 16.016 1 92 119 GLU B C 1
ATOM 2083 O O . GLU B 1 119 ? -3.242 11.797 15.219 1 92 119 GLU B O 1
ATOM 2088 N N . ASP B 1 120 ? -1.812 13.359 16.031 1 95.25 120 ASP B N 1
ATOM 2089 C CA . ASP B 1 120 ? -0.84 13.109 14.969 1 95.25 120 ASP B CA 1
ATOM 2090 C C . ASP B 1 120 ? 0.098 11.961 15.336 1 95.25 120 ASP B C 1
ATOM 2092 O O . ASP B 1 120 ? 0.883 11.508 14.5 1 95.25 120 ASP B O 1
ATOM 2096 N N . GLU B 1 121 ? 0.074 11.516 16.609 1 96.38 121 GLU B N 1
ATOM 2097 C CA . GLU B 1 121 ? 0.897 10.391 17.047 1 96.38 121 GLU B CA 1
ATOM 2098 C C . GLU B 1 121 ? 0.357 9.07 16.5 1 96.38 121 GLU B C 1
ATOM 2100 O O . GLU B 1 121 ? -0.464 8.422 17.156 1 96.38 121 GLU B O 1
ATOM 2105 N N . THR B 1 122 ? 0.8 8.68 15.43 1 96.94 122 THR B N 1
ATOM 2106 C CA . THR B 1 122 ? 0.418 7.453 14.742 1 96.94 122 THR B CA 1
ATOM 2107 C C . THR B 1 122 ? 1.456 7.078 13.688 1 96.94 122 THR B C 1
ATOM 2109 O O . THR B 1 122 ? 2.535 7.668 13.633 1 96.94 122 THR B O 1
ATOM 2112 N N . CYS B 1 123 ? 1.189 6.055 12.859 1 97.5 123 CYS B N 1
ATOM 2113 C CA . CYS B 1 123 ? 2.066 5.699 11.75 1 97.5 123 CYS B CA 1
ATOM 2114 C C . CYS B 1 123 ? 1.577 6.32 10.453 1 97.5 123 CYS B C 1
ATOM 2116 O O . CYS B 1 123 ? 0.373 6.496 10.258 1 97.5 123 CYS B O 1
ATOM 2118 N N . TYR B 1 124 ? 2.523 6.625 9.703 1 97.19 124 TYR B N 1
ATOM 2119 C CA . TYR B 1 124 ? 2.316 7.129 8.352 1 97.19 124 TYR B CA 1
ATOM 2120 C C . TYR B 1 124 ? 2.969 6.215 7.324 1 97.19 124 TYR B C 1
ATOM 2122 O O . TYR B 1 124 ? 3.805 5.375 7.672 1 97.19 124 TYR B O 1
ATOM 2130 N N . LYS B 1 125 ? 2.535 6.371 6.086 1 98 125 LYS B N 1
ATOM 2131 C CA . LYS B 1 125 ? 3.066 5.551 5.004 1 98 125 LYS B CA 1
ATOM 2132 C C . LYS B 1 125 ? 3.266 6.375 3.732 1 98 125 LYS B C 1
ATOM 2134 O O . LYS B 1 125 ? 2.402 7.176 3.365 1 98 125 LYS B O 1
ATOM 2139 N N . CYS B 1 126 ? 4.438 6.219 3.176 1 98.06 126 CYS B N 1
ATOM 2140 C CA . CYS B 1 126 ? 4.652 6.758 1.838 1 98.06 126 CYS B CA 1
ATOM 2141 C C . CYS B 1 126 ? 4.613 5.648 0.792 1 98.06 126 CYS B C 1
ATOM 2143 O O . CYS B 1 126 ? 5.078 4.535 1.043 1 98.06 126 CYS B O 1
ATOM 2145 N N . ILE B 1 127 ? 4.008 5.941 -0.318 1 98.19 127 ILE B N 1
ATOM 2146 C CA . ILE B 1 127 ? 3.867 4.961 -1.39 1 98.19 127 ILE B CA 1
ATOM 2147 C C . ILE B 1 127 ? 4.297 5.582 -2.717 1 98.19 127 ILE B C 1
ATOM 2149 O O . ILE B 1 127 ? 3.695 6.551 -3.182 1 98.19 127 ILE B O 1
ATOM 2153 N N . PHE B 1 128 ? 5.301 5.016 -3.287 1 97.88 128 PHE B N 1
ATOM 2154 C CA . PHE B 1 128 ? 5.758 5.387 -4.621 1 97.88 128 PHE B CA 1
ATOM 2155 C C . PHE B 1 128 ? 5.188 4.441 -5.672 1 97.88 128 PHE B C 1
ATOM 2157 O O . PHE B 1 128 ? 5.426 3.232 -5.617 1 97.88 128 PHE B O 1
ATOM 2164 N N . ASN B 1 129 ? 4.426 4.98 -6.617 1 97.06 129 ASN B N 1
ATOM 2165 C CA . ASN B 1 129 ? 3.834 4.168 -7.676 1 97.06 129 ASN B CA 1
ATOM 2166 C C . ASN B 1 129 ? 4.578 4.34 -9 1 97.06 129 ASN B C 1
ATOM 2168 O O . ASN B 1 129 ? 4.609 5.434 -9.562 1 97.06 129 ASN B O 1
ATOM 2172 N N . ALA B 1 130 ? 5.168 3.246 -9.438 1 95.62 130 ALA B N 1
ATOM 2173 C CA . ALA B 1 130 ? 5.93 3.234 -10.688 1 95.62 130 ALA B CA 1
ATOM 2174 C C . ALA B 1 130 ? 5.305 2.281 -11.703 1 95.62 130 ALA B C 1
ATOM 2176 O O . ALA B 1 130 ? 5.133 1.094 -11.422 1 95.62 130 ALA B O 1
ATOM 2177 N N . PHE B 1 131 ? 5.008 2.799 -12.898 1 91.5 131 PHE B N 1
ATOM 2178 C CA . PHE B 1 131 ? 4.434 1.978 -13.953 1 91.5 131 PHE B CA 1
ATOM 2179 C C . PHE B 1 131 ? 5.531 1.395 -14.836 1 91.5 131 PHE B C 1
ATOM 2181 O O . PHE B 1 131 ? 6.461 2.104 -15.234 1 91.5 131 PHE B O 1
ATOM 2188 N N . PRO B 1 132 ? 5.383 0.129 -15.086 1 95 132 PRO B N 1
ATOM 2189 C CA . PRO B 1 132 ? 4.41 -0.879 -14.656 1 95 132 PRO B CA 1
ATOM 2190 C C . PRO B 1 132 ? 4.941 -1.767 -13.531 1 95 132 PRO B C 1
ATOM 2192 O O . PRO B 1 132 ? 4.656 -2.967 -13.5 1 95 132 PRO B O 1
ATOM 2195 N N . TYR B 1 133 ? 5.828 -1.18 -12.711 1 95.75 133 TYR B N 1
ATOM 2196 C CA . TYR B 1 133 ? 6.594 -2.008 -11.781 1 95.75 133 TYR B CA 1
ATOM 2197 C C . TYR B 1 133 ? 5.867 -2.152 -10.453 1 95.75 133 TYR B C 1
ATOM 2199 O O . TYR B 1 133 ? 6.242 -2.98 -9.617 1 95.75 133 TYR B O 1
ATOM 2207 N N . GLY B 1 134 ? 4.824 -1.275 -10.219 1 97.12 134 GLY B N 1
ATOM 2208 C CA . GLY B 1 134 ? 4 -1.526 -9.047 1 97.12 134 GLY B CA 1
ATOM 2209 C C . GLY B 1 134 ? 4.113 -0.44 -7.992 1 97.12 134 GLY B C 1
ATOM 2210 O O . GLY B 1 134 ? 4.414 0.712 -8.312 1 97.12 134 GLY B O 1
ATOM 2211 N N . SER B 1 135 ? 3.707 -0.78 -6.793 1 98.06 135 SER B N 1
ATOM 2212 C CA . SER B 1 135 ? 3.684 0.127 -5.652 1 98.06 135 SER B CA 1
ATOM 2213 C C . SER B 1 135 ? 4.762 -0.235 -4.637 1 98.06 135 SER B C 1
ATOM 2215 O O . SER B 1 135 ? 4.934 -1.408 -4.297 1 98.06 135 SER B O 1
ATOM 2217 N N . PHE B 1 136 ? 5.488 0.791 -4.199 1 97.94 136 PHE B N 1
ATOM 2218 C CA . PHE B 1 136 ? 6.539 0.637 -3.201 1 97.94 136 PHE B CA 1
ATOM 2219 C C . PHE B 1 136 ? 6.289 1.549 -2.006 1 97.94 136 PHE B C 1
ATOM 2221 O O . PHE B 1 136 ? 6.215 2.77 -2.154 1 97.94 136 PHE B O 1
ATOM 2228 N N . GLY B 1 137 ? 6.105 0.928 -0.833 1 97.69 137 GLY B N 1
ATOM 2229 C CA . GLY B 1 137 ? 5.781 1.759 0.315 1 97.69 137 GLY B CA 1
ATOM 2230 C C . GLY B 1 137 ? 6.566 1.392 1.559 1 97.69 137 GLY B C 1
ATOM 2231 O O . GLY B 1 137 ? 7.188 0.329 1.615 1 97.69 137 GLY B O 1
ATOM 2232 N N . ARG B 1 138 ? 6.605 2.252 2.438 1 97.31 138 ARG B N 1
ATOM 2233 C CA . ARG B 1 138 ? 7.207 2.039 3.748 1 97.31 138 ARG B CA 1
ATOM 2234 C C . ARG B 1 138 ? 6.484 2.846 4.82 1 97.31 138 ARG B C 1
ATOM 2236 O O . ARG B 1 138 ? 6.023 3.959 4.562 1 97.31 138 ARG B O 1
ATOM 2243 N N . GLU B 1 139 ? 6.352 2.273 5.977 1 96.81 139 GLU B N 1
ATOM 2244 C CA . GLU B 1 139 ? 5.699 2.934 7.102 1 96.81 139 GLU B CA 1
ATOM 2245 C C . GLU B 1 139 ? 6.719 3.654 7.984 1 96.81 139 GLU B C 1
ATOM 2247 O O . GLU B 1 139 ? 7.863 3.221 8.102 1 96.81 139 GLU B O 1
ATOM 2252 N N . THR B 1 140 ? 6.383 4.762 8.547 1 97.81 140 THR B N 1
ATOM 2253 C CA . THR B 1 140 ? 7.117 5.488 9.578 1 97.81 140 THR B CA 1
ATOM 2254 C C . THR B 1 140 ? 6.172 6.004 10.656 1 97.81 140 THR B C 1
ATOM 2256 O O . THR B 1 140 ? 5.055 6.43 10.359 1 97.81 140 THR B O 1
ATOM 2259 N N . CYS B 1 141 ? 6.559 5.867 11.914 1 97.94 141 CYS B N 1
ATOM 2260 C CA . CYS B 1 141 ? 5.66 6.223 13 1 97.94 141 CYS B CA 1
ATOM 2261 C C . CYS B 1 141 ? 6.164 7.457 13.742 1 97.94 141 CYS B C 1
ATOM 2263 O O . CYS B 1 141 ? 7.367 7.613 13.953 1 97.94 141 CYS B O 1
ATOM 2265 N N . LEU B 1 142 ? 5.242 8.312 14.07 1 97.94 142 LEU B N 1
ATOM 2266 C CA . LEU B 1 142 ? 5.531 9.555 14.773 1 97.94 142 LEU B CA 1
ATOM 2267 C C . LEU B 1 142 ? 5.133 9.453 16.25 1 97.94 142 LEU B C 1
ATOM 2269 O O . LEU B 1 142 ? 4.012 9.055 16.562 1 97.94 142 LEU B O 1
ATOM 2273 N N . ILE B 1 143 ? 6.047 9.789 17.109 1 97.62 143 ILE B N 1
ATOM 2274 C CA . ILE B 1 143 ? 5.793 9.891 18.547 1 97.62 143 ILE B CA 1
ATOM 2275 C C . ILE B 1 143 ? 5.715 11.352 18.953 1 97.62 143 ILE B C 1
ATOM 2277 O O . ILE B 1 143 ? 6.57 12.156 18.578 1 97.62 143 ILE B O 1
ATOM 2281 N N . VAL B 1 144 ? 4.617 11.648 19.625 1 97.06 144 VAL B N 1
ATOM 2282 C CA . VAL B 1 144 ? 4.438 13 20.141 1 97.06 144 VAL B CA 1
ATOM 2283 C C . VAL B 1 144 ? 4.504 12.984 21.672 1 97.06 144 VAL B C 1
ATOM 2285 O O . VAL B 1 144 ? 3.822 12.188 22.312 1 97.06 144 VAL B O 1
ATOM 2288 N N . GLN B 1 145 ? 5.34 13.805 22.219 1 94.06 145 GLN B N 1
ATOM 2289 C CA . GLN B 1 145 ? 5.547 13.812 23.672 1 94.06 145 GLN B CA 1
ATOM 2290 C C . GLN B 1 145 ? 5.121 15.148 24.281 1 94.06 145 GLN B C 1
ATOM 2292 O O . GLN B 1 145 ? 5.188 16.188 23.609 1 94.06 145 GLN B O 1
ATOM 2297 N N . CYS B 1 146 ? 4.461 15.031 25.422 1 85.19 146 CYS B N 1
ATOM 2298 C CA . CYS B 1 146 ? 4.098 16.203 26.203 1 85.19 146 CYS B CA 1
ATOM 2299 C C . CYS B 1 146 ? 5.141 16.5 27.281 1 85.19 146 CYS B C 1
ATOM 2301 O O . CYS B 1 146 ? 5.621 15.57 27.938 1 85.19 146 CYS B O 1
ATOM 2303 N N . GLU B 1 147 ? 5.902 17.469 27.047 1 72.38 147 GLU B N 1
ATOM 2304 C CA . GLU B 1 147 ? 6.801 17.859 28.141 1 72.38 147 GLU B CA 1
ATOM 2305 C C . GLU B 1 147 ? 6.031 18.5 29.281 1 72.38 147 GLU B C 1
ATOM 2307 O O . GLU B 1 147 ? 5.309 19.469 29.078 1 72.38 147 GLU B O 1
ATOM 2312 N N . PHE B 1 148 ? 5.598 17.719 30.312 1 57.59 148 PHE B N 1
ATOM 2313 C CA . PHE B 1 148 ? 5.164 18.359 31.531 1 57.59 148 PHE B CA 1
ATOM 2314 C C . PHE B 1 148 ? 6.355 18.656 32.438 1 57.59 148 PHE B C 1
ATOM 2316 O O . PHE B 1 148 ? 7.371 17.969 32.375 1 57.59 148 PHE B O 1
#

Radius of gyration: 34.15 Å; Cα contacts (8 Å, |Δi|>4): 579; chains: 2; bounding box: 153×82×90 Å

Nearest PDB structures (foldseek):
  4bfi-assembly1_B  TM=9.546E-01  e=8.909E-11  Mus musculus
  5x5w-assembly2_D  TM=9.383E-01  e=4.134E-11  Sus scrofa
  4fom-assembly1_A-2  TM=9.304E-01  e=7.154E-11  Homo sapiens
  5b22-assembly1_A  TM=9.136E-01  e=5.155E-10  Mus musculus
  6dbd-assembly2_B  TM=8.287E-01  e=1.823E-08  Lama glama

Solvent-accessible surface area (backbone atoms only — not comparable to full-atom values): 17642 Å² total; per-residue (Å²): 143,82,90,78,88,74,82,75,82,78,75,77,75,76,74,72,77,72,75,72,72,75,73,74,72,72,68,71,67,72,62,75,73,73,86,58,53,48,48,69,61,89,59,74,73,34,51,68,56,36,69,46,68,50,41,38,36,42,70,58,97,62,62,46,57,37,39,24,35,28,38,52,54,90,93,42,74,39,56,37,32,21,37,27,86,90,71,41,74,40,67,31,69,87,60,38,84,42,54,43,82,75,37,88,48,75,50,31,40,25,37,34,38,51,48,35,48,74,89,58,44,36,42,31,33,42,32,42,31,23,81,75,75,25,67,45,62,44,76,50,64,44,46,58,42,78,86,124,142,84,83,83,74,86,77,76,80,78,78,75,75,77,76,74,76,74,73,73,72,75,72,74,72,72,68,72,68,72,62,74,74,75,87,57,54,48,46,69,58,88,60,75,72,35,50,67,57,36,69,46,67,50,40,38,35,44,70,60,97,62,63,45,55,37,38,24,35,28,38,52,54,90,93,43,74,40,54,37,31,22,38,26,86,90,71,41,74,40,68,31,68,86,62,39,82,40,54,43,80,75,37,88,49,74,51,32,40,26,37,33,37,52,49,35,48,75,88,60,44,37,42,32,34,45,34,44,32,24,80,77,75,25,68,45,62,44,76,51,64,44,47,58,42,77,86,125